Protein AF-A0AAV7R9T7-F1 (afdb_monomer_lite)

Sequence (249 aa):
MASMNMIHQLIDISQEQYERHKQEVDQLTQRIDEANWGDITTKNYAILNNIMDNYEADMIQRKNRKFRRDLRDYQQGRVYTFSKKYDHVQDSNLSLDTTSCPDSIPSSEVETSDNSDRDSSIRPKVNFLEEARRFRLGSLQESRPKPPDITTATPAYIGSTIRPLKLRIQEHFRNILKLETQAPLVDHYKTFHHNERRFEFSGIRRLTSSPRGGNLQLRLRQEESRMIIQYDTVNNGLNQDHEWHYWLL

pLDDT: mean 72.48, std 20.15, range [33.66, 95.69]

Organism: Pleurodeles waltl (NCBI:txid8319)

Secondary structure (DSSP, 8-state):
-HHHHHHHHHHHHHHHHHHHHHHHHHHHHHHHHSS-HHHHHHHHHHHHHHHHHHHHHHHHHHHHHHHHHHHHHHHTT--------------------------------------------------HHHHTTS-----------PPP-TTS---------SS-HHHHHHHHHHHHHHT-S-SHHHHHHHHTT--GGG-------PPPPPTT---HHHHHHHHHHHHHHHTTTTTSSS--STTGGGS--

Structure (mmCIF, N/CA/C/O backbone):
data_AF-A0AAV7R9T7-F1
#
_entry.id   AF-A0AAV7R9T7-F1
#
loop_
_atom_site.group_PDB
_atom_site.id
_atom_site.type_symbol
_atom_site.label_atom_id
_atom_site.label_alt_id
_atom_site.label_comp_id
_atom_site.label_asym_id
_atom_site.label_entity_id
_atom_site.label_seq_id
_atom_site.pdbx_PDB_ins_code
_atom_site.Cartn_x
_atom_site.Cartn_y
_atom_site.Cartn_z
_atom_site.occupancy
_atom_site.B_iso_or_equiv
_atom_site.auth_seq_id
_atom_site.auth_comp_id
_atom_site.auth_asym_id
_atom_site.auth_atom_id
_atom_site.pdbx_PDB_model_num
ATOM 1 N N . MET A 1 1 ? 41.061 13.068 -52.035 1.00 57.09 1 MET A N 1
ATOM 2 C CA . MET A 1 1 ? 41.962 13.250 -50.874 1.00 57.09 1 MET A CA 1
ATOM 3 C C . MET A 1 1 ? 41.232 13.866 -49.681 1.00 57.09 1 MET A C 1
ATOM 5 O O . MET A 1 1 ? 41.053 13.139 -48.718 1.00 57.09 1 MET A O 1
ATOM 9 N N . ALA A 1 2 ? 40.731 15.111 -49.746 1.00 58.84 2 ALA A N 1
ATOM 10 C CA . ALA A 1 2 ? 40.136 15.831 -48.597 1.00 58.84 2 ALA A CA 1
ATOM 11 C C . ALA A 1 2 ? 39.172 15.023 -47.690 1.00 58.84 2 ALA A C 1
ATOM 13 O O . ALA A 1 2 ? 39.274 15.109 -46.470 1.00 58.84 2 ALA A O 1
ATOM 14 N N . SER A 1 3 ? 38.294 14.191 -48.267 1.00 70.75 3 SER A N 1
ATOM 15 C CA . SER A 1 3 ? 37.350 13.346 -47.512 1.00 70.75 3 SER A CA 1
ATOM 16 C C . SER A 1 3 ? 38.005 12.403 -46.493 1.00 70.75 3 SER A C 1
ATOM 18 O O . SER A 1 3 ? 37.378 12.115 -45.480 1.00 70.75 3 SER A O 1
ATOM 20 N N . MET A 1 4 ? 39.227 11.911 -46.729 1.00 79.62 4 MET A N 1
ATOM 21 C CA . MET A 1 4 ? 39.862 10.948 -45.820 1.00 79.62 4 MET A CA 1
ATOM 22 C C . MET A 1 4 ? 40.437 11.638 -44.578 1.00 79.62 4 MET A C 1
ATOM 24 O O . MET A 1 4 ? 40.257 11.149 -43.468 1.00 79.62 4 MET A O 1
ATOM 28 N N . ASN A 1 5 ? 41.023 12.829 -44.741 1.00 88.06 5 ASN A N 1
ATOM 29 C CA . ASN A 1 5 ? 41.504 13.645 -43.621 1.00 88.06 5 ASN A CA 1
ATOM 30 C C . ASN A 1 5 ? 40.357 14.015 -42.664 1.00 88.06 5 ASN A C 1
ATOM 32 O O . ASN A 1 5 ? 40.545 14.000 -41.453 1.00 88.06 5 ASN A O 1
ATOM 36 N N . MET A 1 6 ? 39.163 14.289 -43.203 1.00 85.44 6 MET A N 1
ATOM 37 C CA . MET A 1 6 ? 37.970 14.583 -42.404 1.00 85.44 6 MET A CA 1
ATOM 38 C C . MET A 1 6 ? 37.498 13.369 -41.584 1.00 85.44 6 MET A C 1
ATOM 40 O O . MET A 1 6 ? 37.060 13.533 -40.450 1.00 85.44 6 MET A O 1
ATOM 44 N N . ILE A 1 7 ? 37.625 12.149 -42.122 1.00 83.00 7 ILE A N 1
ATOM 45 C CA . ILE A 1 7 ? 37.309 10.912 -41.388 1.00 83.00 7 ILE A CA 1
ATOM 46 C C . ILE A 1 7 ? 38.298 10.701 -40.235 1.00 83.00 7 ILE A C 1
ATOM 48 O O . ILE A 1 7 ? 37.863 10.400 -39.128 1.00 83.00 7 ILE A O 1
ATOM 52 N N . HIS A 1 8 ? 39.600 10.916 -40.457 1.00 88.50 8 HIS A N 1
ATOM 53 C CA . HIS A 1 8 ? 40.595 10.843 -39.381 1.00 88.50 8 HIS A CA 1
ATOM 54 C C . HIS A 1 8 ? 40.313 11.869 -38.274 1.00 88.50 8 HIS A C 1
ATOM 56 O O . HIS A 1 8 ? 40.181 11.476 -37.123 1.00 88.50 8 HIS A O 1
ATOM 62 N N . GLN A 1 9 ? 40.059 13.136 -38.619 1.00 90.81 9 GLN A N 1
ATOM 63 C CA . GLN A 1 9 ? 39.700 14.170 -37.637 1.00 90.81 9 GLN A CA 1
ATOM 64 C C . GLN A 1 9 ? 38.461 13.810 -36.798 1.00 90.81 9 GLN A C 1
ATOM 66 O O . GLN A 1 9 ? 38.427 14.092 -35.603 1.00 90.81 9 GLN A O 1
ATOM 71 N N . LEU A 1 10 ? 37.444 13.173 -37.391 1.00 85.81 10 LEU A N 1
ATOM 72 C CA . LEU A 1 10 ? 36.261 12.712 -36.654 1.00 85.81 10 LEU A CA 1
ATOM 73 C C . LEU A 1 10 ? 36.570 11.534 -35.714 1.00 85.81 10 LEU A C 1
ATOM 75 O O . LEU A 1 10 ? 35.995 11.462 -34.629 1.00 85.81 10 LEU A O 1
ATOM 79 N N . ILE A 1 11 ? 37.486 10.638 -36.099 1.00 88.62 11 ILE A N 1
ATOM 80 C CA . ILE A 1 11 ? 37.978 9.558 -35.230 1.00 88.62 11 ILE A CA 1
ATOM 81 C C . ILE A 1 11 ? 38.763 10.150 -34.053 1.00 88.62 11 ILE A C 1
ATOM 83 O O . ILE A 1 11 ? 38.476 9.798 -32.911 1.00 88.62 11 ILE A O 1
ATOM 87 N N . ASP A 1 12 ? 39.680 11.083 -34.313 1.00 92.69 12 ASP A N 1
ATOM 88 C CA . ASP A 1 12 ? 40.510 11.729 -33.290 1.00 92.69 12 ASP A CA 1
ATOM 89 C C . ASP A 1 12 ? 39.637 12.469 -32.256 1.00 92.69 12 ASP A C 1
ATOM 91 O O . ASP A 1 12 ? 39.785 12.266 -31.051 1.00 92.69 12 ASP A O 1
ATOM 95 N N . ILE A 1 13 ? 38.646 13.248 -32.715 1.00 90.25 13 ILE A N 1
ATOM 96 C CA . ILE A 1 13 ? 37.668 13.934 -31.848 1.00 90.25 13 ILE A CA 1
ATOM 97 C C . ILE A 1 13 ? 36.842 12.928 -31.030 1.00 90.25 13 ILE A C 1
ATOM 99 O O . ILE A 1 13 ? 36.589 13.159 -29.846 1.00 90.25 13 ILE A O 1
ATOM 103 N N . SER A 1 14 ? 36.427 11.805 -31.627 1.00 83.12 14 SER A N 1
ATOM 104 C CA . SER A 1 14 ? 35.666 10.769 -30.917 1.00 83.12 14 SER A CA 1
ATOM 105 C C . SER A 1 14 ? 36.502 10.047 -29.855 1.00 83.12 14 SER A C 1
ATOM 107 O O . SER A 1 14 ? 35.958 9.671 -28.817 1.00 83.12 14 SER A O 1
ATOM 109 N N . GLN A 1 15 ? 37.802 9.848 -30.093 1.00 87.88 15 GLN A N 1
ATOM 110 C CA . GLN A 1 15 ? 38.727 9.278 -29.109 1.00 87.88 15 GLN A CA 1
ATOM 111 C C . GLN A 1 15 ? 38.997 10.265 -27.969 1.00 87.88 15 GLN A C 1
ATOM 113 O O . GLN A 1 15 ? 38.982 9.872 -26.803 1.00 87.88 15 GLN A O 1
ATOM 118 N N . GLU A 1 16 ? 39.164 11.553 -28.281 1.00 93.56 16 GLU A N 1
ATOM 119 C CA . GLU A 1 16 ? 39.354 12.587 -27.264 1.00 93.56 16 GLU A CA 1
ATOM 120 C C . GLU A 1 16 ? 38.121 12.717 -26.352 1.00 93.56 16 GLU A C 1
ATOM 122 O O . GLU A 1 16 ? 38.254 12.759 -25.131 1.00 93.56 16 GLU A O 1
ATOM 127 N N . GLN A 1 17 ? 36.906 12.706 -26.917 1.00 80.06 17 GLN A N 1
ATOM 128 C CA . GLN A 1 17 ? 35.662 12.704 -26.135 1.00 80.06 17 GLN A CA 1
ATOM 129 C C . GLN A 1 17 ? 35.534 11.464 -25.238 1.00 80.06 17 GLN A C 1
ATOM 131 O O . GLN A 1 17 ? 35.115 11.589 -24.086 1.00 80.06 17 GLN A O 1
ATOM 136 N N . TYR A 1 18 ? 35.927 10.285 -25.732 1.00 92.19 18 TYR A N 1
ATOM 137 C CA . TYR A 1 18 ? 35.921 9.051 -24.944 1.00 92.19 18 TYR A CA 1
ATOM 138 C C . TYR A 1 18 ? 36.872 9.132 -23.739 1.00 92.19 18 TYR A C 1
ATOM 140 O O . TYR A 1 18 ? 36.455 8.868 -22.611 1.00 92.19 18 TYR A O 1
ATOM 148 N N . GLU A 1 19 ? 38.123 9.554 -23.944 1.00 92.69 19 GLU A N 1
ATOM 149 C CA . GLU A 1 19 ? 39.101 9.667 -22.853 1.00 92.69 19 GLU A CA 1
ATOM 150 C C . GLU A 1 19 ? 38.744 10.781 -21.849 1.00 92.69 19 GLU A C 1
ATOM 152 O O . GLU A 1 19 ? 38.953 10.597 -20.650 1.00 92.69 19 GLU A O 1
ATOM 157 N N . ARG A 1 20 ? 38.116 11.888 -22.283 1.00 85.75 20 ARG A N 1
ATOM 158 C CA . ARG A 1 20 ? 37.561 12.900 -21.358 1.00 85.75 20 ARG A CA 1
ATOM 159 C C . ARG A 1 20 ? 36.465 12.315 -20.454 1.00 85.75 20 ARG A C 1
ATOM 161 O O . ARG A 1 20 ? 36.528 12.496 -19.242 1.00 85.75 20 ARG A O 1
ATOM 168 N N . HIS A 1 21 ? 35.483 11.600 -21.012 1.00 73.56 21 HIS A N 1
ATOM 169 C CA . HIS A 1 21 ? 34.403 11.000 -20.211 1.00 73.56 21 HIS A CA 1
ATOM 170 C C . HIS A 1 21 ? 34.891 9.869 -19.301 1.00 73.56 21 HIS A C 1
ATOM 172 O O . HIS A 1 21 ? 34.381 9.697 -18.198 1.00 73.56 21 HIS A O 1
ATOM 178 N N . LYS A 1 22 ? 35.911 9.121 -19.723 1.00 87.94 22 LYS A N 1
ATOM 179 C CA . LYS A 1 22 ? 36.587 8.126 -18.886 1.00 87.94 22 LYS A CA 1
ATOM 180 C C . LYS A 1 22 ? 37.248 8.777 -17.664 1.00 87.94 22 LYS A C 1
ATOM 182 O O . LYS A 1 22 ? 36.962 8.369 -16.546 1.00 87.94 22 LYS A O 1
ATOM 187 N N . GLN A 1 23 ? 38.000 9.867 -17.854 1.00 92.38 23 GLN A N 1
ATOM 188 C CA . GLN A 1 23 ? 38.573 10.650 -16.745 1.00 92.38 23 GLN A CA 1
ATOM 189 C C . GLN A 1 23 ? 37.503 11.249 -15.813 1.00 92.38 23 GLN A C 1
ATOM 191 O O . GLN A 1 23 ? 37.718 11.335 -14.606 1.00 92.38 23 GLN A O 1
ATOM 196 N N . GLU A 1 24 ? 36.352 11.660 -16.352 1.00 84.25 24 GLU A N 1
ATOM 197 C CA . GLU A 1 24 ? 35.201 12.137 -15.573 1.00 84.25 24 GLU A CA 1
ATOM 198 C C . GLU A 1 24 ? 34.594 11.016 -14.704 1.00 84.25 24 GLU A C 1
ATOM 200 O O . GLU A 1 24 ? 34.337 11.226 -13.517 1.00 84.25 24 GLU A O 1
ATOM 205 N N . VAL A 1 25 ? 34.437 9.806 -15.254 1.00 82.88 25 VAL A N 1
ATOM 206 C CA . VAL A 1 25 ? 33.976 8.616 -14.515 1.00 82.88 25 VAL A CA 1
ATOM 207 C C . VAL A 1 25 ? 34.985 8.183 -13.447 1.00 82.88 25 VAL A C 1
ATOM 209 O O . VAL A 1 25 ? 34.575 7.886 -12.324 1.00 82.88 25 VAL A O 1
ATOM 212 N N . ASP A 1 26 ? 36.285 8.201 -13.745 1.00 89.44 26 ASP A N 1
ATOM 213 C CA . ASP A 1 26 ? 37.340 7.867 -12.779 1.00 89.44 26 ASP A CA 1
ATOM 214 C C . ASP A 1 26 ? 37.331 8.852 -11.590 1.00 89.44 26 ASP A C 1
ATOM 216 O O . ASP A 1 26 ? 37.334 8.435 -10.430 1.00 89.44 26 ASP A O 1
ATOM 220 N N . GLN A 1 27 ? 37.204 10.161 -11.855 1.00 85.81 27 GLN A N 1
ATOM 221 C CA . GLN A 1 27 ? 37.072 11.194 -10.814 1.00 85.81 27 GLN A CA 1
ATOM 222 C C . GLN A 1 27 ? 35.790 11.048 -9.983 1.00 85.81 27 GLN A C 1
ATOM 224 O O . GLN A 1 27 ? 35.811 11.256 -8.768 1.00 85.81 27 GLN A O 1
ATOM 229 N N . LEU A 1 28 ? 34.659 10.709 -10.610 1.00 71.50 28 LEU A N 1
ATOM 230 C CA . LEU A 1 28 ? 33.406 10.463 -9.891 1.00 71.50 28 LEU A CA 1
ATOM 231 C C . LEU A 1 28 ? 33.491 9.203 -9.022 1.00 71.50 28 LEU A C 1
ATOM 233 O O . LEU A 1 28 ? 32.991 9.220 -7.900 1.00 71.50 28 LEU A O 1
ATOM 237 N N . THR A 1 29 ? 34.168 8.156 -9.499 1.00 76.00 29 THR A N 1
ATOM 238 C CA . THR A 1 29 ? 34.406 6.915 -8.746 1.00 76.00 29 THR A CA 1
ATOM 239 C C . THR A 1 29 ? 35.283 7.187 -7.525 1.00 76.00 29 THR A C 1
ATOM 241 O O . THR A 1 29 ? 34.857 6.910 -6.406 1.00 76.00 29 THR A O 1
ATOM 244 N N . GLN A 1 30 ? 36.423 7.868 -7.700 1.00 82.12 30 GLN A N 1
ATOM 245 C CA . GLN A 1 30 ? 37.279 8.285 -6.583 1.00 82.12 30 GLN A CA 1
ATOM 246 C C . GLN A 1 30 ? 36.497 9.095 -5.534 1.00 82.12 30 GLN A C 1
ATOM 248 O O . GLN A 1 30 ? 36.625 8.848 -4.339 1.00 82.12 30 GLN A O 1
ATOM 253 N N . ARG A 1 31 ? 35.623 10.019 -5.957 1.00 75.06 31 ARG A N 1
ATOM 254 C CA . ARG A 1 31 ? 34.786 10.815 -5.037 1.00 75.06 31 ARG A CA 1
ATOM 255 C C . ARG A 1 31 ? 33.673 10.018 -4.342 1.00 75.06 31 ARG A C 1
ATOM 257 O O . ARG A 1 31 ? 33.147 10.496 -3.337 1.00 75.06 31 ARG A O 1
ATOM 264 N N . ILE A 1 32 ? 33.296 8.849 -4.859 1.00 71.25 32 ILE A N 1
ATOM 265 C CA . ILE A 1 32 ? 32.359 7.909 -4.220 1.00 71.25 32 ILE A CA 1
ATOM 266 C C . ILE A 1 32 ? 33.089 7.023 -3.202 1.00 71.25 32 ILE A C 1
ATOM 268 O O . ILE A 1 32 ? 32.512 6.732 -2.153 1.00 71.25 32 ILE A O 1
ATOM 272 N N . ASP A 1 33 ? 34.346 6.662 -3.467 1.00 74.69 33 ASP A N 1
ATOM 273 C CA . ASP A 1 33 ? 35.206 5.911 -2.541 1.00 74.69 33 ASP A CA 1
ATOM 274 C C . ASP A 1 33 ? 35.730 6.793 -1.387 1.00 74.69 33 ASP A C 1
ATOM 276 O O . ASP A 1 33 ? 35.793 6.357 -0.238 1.00 74.69 33 ASP A O 1
ATOM 280 N N . GLU A 1 34 ? 36.039 8.067 -1.660 1.00 74.31 34 GLU A N 1
ATOM 281 C CA . GLU A 1 34 ? 36.379 9.085 -0.650 1.00 74.31 34 GLU A CA 1
ATOM 282 C C . GLU A 1 34 ? 35.173 9.502 0.213 1.00 74.31 34 GLU A C 1
ATOM 284 O O . GLU A 1 34 ? 35.341 10.029 1.319 1.00 74.31 34 GLU A O 1
ATOM 289 N N . ALA A 1 35 ? 33.942 9.270 -0.255 1.00 70.75 35 ALA A N 1
ATOM 290 C CA . ALA A 1 35 ? 32.750 9.510 0.544 1.00 70.75 35 ALA A CA 1
ATOM 291 C C . ALA A 1 35 ? 32.654 8.447 1.648 1.00 70.75 35 ALA A C 1
ATOM 293 O O . ALA A 1 35 ? 32.299 7.300 1.401 1.00 70.75 35 ALA A O 1
ATOM 294 N N . ASN A 1 36 ? 32.939 8.824 2.898 1.00 71.62 36 ASN A N 1
ATOM 295 C CA . ASN A 1 36 ? 32.884 7.897 4.032 1.00 71.62 36 ASN A CA 1
ATOM 296 C C . ASN A 1 36 ? 31.434 7.444 4.336 1.00 71.62 36 ASN A C 1
ATOM 298 O O . ASN A 1 36 ? 30.730 8.005 5.182 1.00 71.62 36 ASN A O 1
ATOM 302 N N . TRP A 1 37 ? 30.998 6.382 3.656 1.00 66.88 37 TRP A N 1
ATOM 303 C CA . TRP A 1 37 ? 29.700 5.730 3.839 1.00 66.88 37 TRP A CA 1
ATOM 304 C C . TRP A 1 37 ? 29.498 5.190 5.264 1.00 66.88 37 TRP A C 1
ATOM 306 O O . TRP A 1 37 ? 28.362 5.143 5.741 1.00 66.88 37 TRP A O 1
ATOM 316 N N . GLY A 1 38 ? 30.576 4.847 5.979 1.00 68.88 38 GLY A N 1
ATOM 317 C CA . GLY A 1 38 ? 30.529 4.456 7.393 1.00 68.88 38 GLY A CA 1
ATOM 318 C C . GLY A 1 38 ? 30.049 5.597 8.294 1.00 68.88 38 GLY A C 1
ATOM 319 O O . GLY A 1 38 ? 29.158 5.410 9.123 1.00 68.88 38 GLY A O 1
ATOM 320 N N . ASP A 1 39 ? 30.552 6.810 8.071 1.00 73.94 39 ASP A N 1
ATOM 321 C CA . ASP A 1 39 ? 30.107 8.018 8.773 1.00 73.94 39 ASP A CA 1
ATOM 322 C C . ASP A 1 39 ? 28.640 8.351 8.471 1.00 73.94 39 ASP A C 1
ATOM 324 O O . ASP A 1 39 ? 27.878 8.690 9.378 1.00 73.94 39 ASP A O 1
ATOM 328 N N . ILE A 1 40 ? 28.242 8.276 7.196 1.00 74.56 40 ILE A N 1
ATOM 329 C CA . ILE A 1 40 ? 26.882 8.614 6.748 1.00 74.56 40 ILE A CA 1
ATOM 330 C C . ILE A 1 40 ? 25.866 7.619 7.322 1.00 74.56 40 ILE A C 1
ATOM 332 O O . ILE A 1 40 ? 24.853 8.028 7.892 1.00 74.56 40 ILE A O 1
ATOM 336 N N . THR A 1 41 ? 26.147 6.316 7.235 1.00 74.88 41 THR A N 1
ATOM 337 C CA . THR A 1 41 ? 25.279 5.277 7.815 1.00 74.88 41 THR A CA 1
ATOM 338 C C . THR A 1 41 ? 25.201 5.395 9.336 1.00 74.88 41 THR A C 1
ATOM 340 O O . THR A 1 41 ? 24.098 5.386 9.878 1.00 74.88 41 THR A O 1
ATOM 343 N N . THR A 1 42 ? 26.324 5.613 10.030 1.00 77.44 42 THR A N 1
ATOM 344 C CA . THR A 1 42 ? 26.350 5.800 11.494 1.00 77.44 42 THR A CA 1
ATOM 345 C C . THR A 1 42 ? 25.520 7.012 11.933 1.00 77.44 42 THR A C 1
ATOM 347 O O . THR A 1 42 ? 24.730 6.907 12.873 1.00 77.44 42 THR A O 1
ATOM 350 N N . LYS A 1 43 ? 25.624 8.147 11.226 1.00 74.94 43 LYS A N 1
ATOM 351 C CA . LYS A 1 43 ? 24.801 9.346 11.483 1.00 74.94 43 LYS A CA 1
ATOM 352 C C . LYS A 1 43 ? 23.311 9.062 11.259 1.00 74.94 43 LYS A C 1
ATOM 354 O O . LYS A 1 43 ? 22.495 9.428 12.101 1.00 74.94 43 LYS A O 1
ATOM 359 N N . ASN A 1 44 ? 22.957 8.348 10.190 1.00 72.62 44 ASN A N 1
ATOM 360 C CA . ASN A 1 44 ? 21.570 7.973 9.904 1.00 72.62 44 ASN A CA 1
ATOM 361 C C . ASN A 1 44 ? 20.983 7.021 10.964 1.00 72.62 44 ASN A C 1
ATOM 363 O O . ASN A 1 44 ? 19.852 7.234 11.399 1.00 72.62 44 ASN A O 1
ATOM 367 N N . TYR A 1 45 ? 21.743 6.027 11.440 1.00 74.50 45 TYR A N 1
ATOM 368 C CA . TYR A 1 45 ? 21.312 5.153 12.540 1.00 74.50 45 TYR A CA 1
ATOM 369 C C . TYR A 1 45 ? 21.141 5.916 13.862 1.00 74.50 45 TYR A C 1
ATOM 371 O O . TYR A 1 45 ? 20.154 5.702 14.565 1.00 74.50 45 TYR A O 1
ATOM 379 N N . ALA A 1 46 ? 22.043 6.847 14.188 1.00 79.69 46 ALA A N 1
ATOM 380 C CA . ALA A 1 46 ? 21.916 7.683 15.383 1.00 79.69 46 ALA A CA 1
ATOM 381 C C . ALA A 1 46 ? 20.658 8.576 15.344 1.00 79.69 46 ALA A C 1
ATOM 383 O O . ALA A 1 46 ? 19.958 8.701 16.350 1.00 79.69 46 ALA A O 1
ATOM 384 N N . ILE A 1 47 ? 20.335 9.145 14.176 1.00 82.88 47 ILE A N 1
ATOM 385 C CA . ILE A 1 47 ? 19.097 9.908 13.951 1.00 82.88 47 ILE A CA 1
ATOM 386 C C . ILE A 1 47 ? 17.864 9.003 14.095 1.00 82.88 47 ILE A C 1
ATOM 388 O O . ILE A 1 47 ? 16.911 9.382 14.775 1.00 82.88 47 ILE A O 1
ATOM 392 N N . LEU A 1 48 ? 17.881 7.803 13.501 1.00 81.88 48 LEU A N 1
ATOM 393 C CA . LEU A 1 48 ? 16.766 6.855 13.576 1.00 81.88 48 LEU A CA 1
ATOM 394 C C . LEU A 1 48 ? 16.466 6.446 15.026 1.00 81.88 48 LEU A C 1
ATOM 396 O O . LEU A 1 48 ? 15.311 6.501 15.446 1.00 81.88 48 LEU A O 1
ATOM 400 N N . ASN A 1 49 ? 17.497 6.099 15.801 1.00 82.00 49 ASN A N 1
ATOM 401 C CA . ASN A 1 49 ? 17.346 5.721 17.207 1.00 82.00 49 ASN A CA 1
ATOM 402 C C . ASN A 1 49 ? 16.758 6.877 18.028 1.00 82.00 49 ASN A C 1
ATOM 404 O O . ASN A 1 49 ? 15.762 6.686 18.717 1.00 82.00 49 ASN A O 1
ATOM 408 N N . ASN A 1 50 ? 17.274 8.101 17.858 1.00 87.38 50 ASN A N 1
ATOM 409 C CA . ASN A 1 50 ? 16.737 9.281 18.539 1.00 87.38 50 ASN A CA 1
ATOM 410 C C . ASN A 1 50 ? 15.251 9.527 18.203 1.00 87.38 50 ASN A C 1
ATOM 412 O O . ASN A 1 50 ? 14.461 9.883 19.077 1.00 87.38 50 ASN A O 1
ATOM 416 N N . ILE A 1 51 ? 14.839 9.308 16.950 1.00 81.44 51 ILE A N 1
ATOM 417 C CA . ILE A 1 51 ? 13.428 9.395 16.542 1.00 81.44 51 ILE A CA 1
ATOM 418 C C . ILE A 1 51 ? 12.583 8.325 17.255 1.00 81.44 51 ILE A C 1
ATOM 420 O O . ILE A 1 51 ? 11.504 8.645 17.758 1.00 81.44 51 ILE A O 1
ATOM 424 N N . MET A 1 52 ? 13.069 7.083 17.346 1.00 81.50 52 MET A N 1
ATOM 425 C CA . MET A 1 52 ? 12.376 5.990 18.043 1.00 81.50 52 MET A CA 1
ATOM 426 C C . MET A 1 52 ? 12.231 6.257 19.549 1.00 81.50 52 MET A C 1
ATOM 428 O O . MET A 1 52 ? 11.121 6.138 20.073 1.00 81.50 52 MET A O 1
ATOM 432 N N . ASP A 1 53 ? 13.296 6.708 20.218 1.00 84.19 53 ASP A N 1
ATOM 433 C CA . ASP A 1 53 ? 13.290 7.066 21.646 1.00 84.19 53 ASP A CA 1
ATOM 434 C C . ASP A 1 53 ? 12.236 8.150 21.948 1.00 84.19 53 ASP A C 1
ATOM 436 O O . ASP A 1 53 ? 11.470 8.058 22.913 1.00 84.19 53 ASP A O 1
ATOM 440 N N . ASN A 1 54 ? 12.144 9.169 21.084 1.00 84.19 54 ASN A N 1
ATOM 441 C CA . ASN A 1 54 ? 11.145 10.235 21.194 1.00 84.19 54 ASN A CA 1
ATOM 442 C C . ASN A 1 54 ? 9.705 9.713 21.014 1.00 84.19 54 ASN A C 1
ATOM 444 O O . ASN A 1 54 ? 8.803 10.130 21.750 1.00 84.19 54 ASN A O 1
ATOM 448 N N . TYR A 1 55 ? 9.472 8.791 20.071 1.00 85.75 55 TYR A N 1
ATOM 449 C CA . TYR A 1 55 ? 8.158 8.164 19.882 1.00 85.75 55 T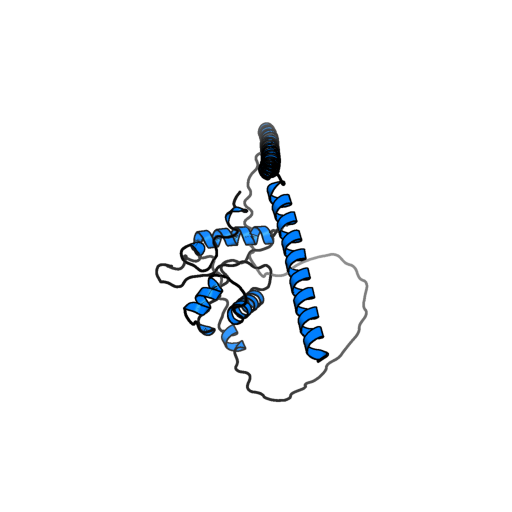YR A CA 1
ATOM 450 C C . TYR A 1 55 ? 7.750 7.289 21.073 1.00 85.75 55 TYR A C 1
ATOM 452 O O . TYR A 1 55 ? 6.588 7.339 21.493 1.00 85.75 55 TYR A O 1
ATOM 460 N N . GLU A 1 56 ? 8.678 6.525 21.656 1.00 85.00 56 GLU A N 1
ATOM 461 C CA . GLU A 1 56 ? 8.398 5.748 22.866 1.00 85.00 56 GLU A CA 1
ATOM 462 C C . GLU A 1 56 ? 8.091 6.665 24.061 1.00 85.00 56 GLU A C 1
ATOM 464 O O . GLU A 1 56 ? 7.091 6.456 24.758 1.00 85.00 56 GLU A O 1
ATOM 469 N N . ALA A 1 57 ? 8.864 7.737 24.251 1.00 87.69 57 ALA A N 1
ATOM 470 C CA . ALA A 1 57 ? 8.628 8.713 25.311 1.00 87.69 57 ALA A CA 1
ATOM 471 C C . ALA A 1 57 ? 7.230 9.360 25.218 1.00 87.69 57 ALA A C 1
ATOM 473 O O . ALA A 1 57 ? 6.514 9.429 26.222 1.00 87.69 57 ALA A O 1
ATOM 474 N N . ASP A 1 58 ? 6.792 9.789 24.029 1.00 88.44 58 ASP A N 1
ATOM 475 C CA . ASP A 1 58 ? 5.442 10.336 23.826 1.00 88.44 58 ASP A CA 1
ATOM 476 C C . ASP A 1 58 ? 4.352 9.258 23.993 1.00 88.44 58 ASP A C 1
ATOM 478 O O . ASP A 1 58 ? 3.349 9.489 24.675 1.00 88.44 58 ASP A O 1
ATOM 482 N N . MET A 1 59 ? 4.556 8.033 23.492 1.00 87.81 59 MET A N 1
ATOM 483 C CA . MET A 1 59 ? 3.644 6.912 23.757 1.00 87.81 59 MET A CA 1
ATOM 484 C C . MET A 1 59 ? 3.452 6.684 25.268 1.00 87.81 59 MET A C 1
ATOM 486 O O . MET A 1 59 ? 2.314 6.540 25.734 1.00 87.81 59 MET A O 1
ATOM 490 N N . ILE A 1 60 ? 4.539 6.668 26.043 1.00 87.69 60 ILE A N 1
ATOM 491 C CA . ILE A 1 60 ? 4.514 6.511 27.502 1.00 87.69 60 ILE A CA 1
ATOM 492 C C . ILE A 1 60 ? 3.800 7.701 28.157 1.00 87.69 60 ILE A C 1
ATOM 494 O O . ILE A 1 60 ? 2.932 7.500 29.013 1.00 87.69 60 ILE A O 1
ATOM 498 N N . GLN A 1 61 ? 4.069 8.939 27.726 1.00 88.94 61 GLN A N 1
ATOM 499 C CA . GLN A 1 61 ? 3.357 10.124 28.217 1.00 88.94 61 GLN A CA 1
ATOM 500 C C . GLN A 1 61 ? 1.850 10.069 27.927 1.00 88.94 61 GLN A C 1
ATOM 502 O O . GLN A 1 61 ? 1.050 10.378 28.815 1.00 88.94 61 GLN A O 1
ATOM 507 N N . ARG A 1 62 ? 1.431 9.644 26.728 1.00 86.12 62 ARG A N 1
ATOM 508 C CA . ARG A 1 62 ? 0.014 9.478 26.350 1.00 86.12 62 ARG A CA 1
ATOM 509 C C . ARG A 1 62 ? -0.672 8.405 27.197 1.00 86.12 62 ARG A C 1
ATOM 511 O O . ARG A 1 62 ? -1.751 8.664 27.737 1.00 86.12 62 ARG A O 1
ATOM 518 N N . LYS A 1 63 ? -0.034 7.240 27.375 1.00 88.88 63 LYS A N 1
ATOM 519 C CA . LYS A 1 63 ? -0.515 6.150 28.248 1.00 88.88 63 LYS A CA 1
ATOM 520 C C . LYS A 1 63 ? -0.678 6.635 29.696 1.00 88.88 63 LYS A C 1
ATOM 522 O O . LYS A 1 63 ? -1.761 6.495 30.264 1.00 88.88 63 LYS A O 1
ATOM 527 N N . ASN A 1 64 ? 0.330 7.310 30.250 1.00 89.44 64 ASN A N 1
ATOM 528 C CA . ASN A 1 64 ? 0.289 7.879 31.602 1.00 89.44 64 ASN A CA 1
ATOM 529 C C . ASN A 1 64 ? -0.764 8.988 31.760 1.00 89.44 64 ASN A C 1
ATOM 531 O O . ASN A 1 64 ? -1.445 9.050 32.785 1.00 89.44 64 ASN A O 1
ATOM 535 N N . ARG A 1 65 ? -0.952 9.848 30.750 1.00 89.88 65 ARG A N 1
ATOM 536 C CA . ARG A 1 65 ? -1.987 10.898 30.746 1.00 89.88 65 ARG A CA 1
ATOM 537 C C . ARG A 1 65 ? -3.394 10.295 30.759 1.00 89.88 65 ARG A C 1
ATOM 539 O O . ARG A 1 65 ? -4.232 10.757 31.531 1.00 89.88 65 ARG A O 1
ATOM 546 N N . LYS A 1 66 ? -3.633 9.242 29.966 1.00 88.94 66 LYS A N 1
ATOM 547 C CA . LYS A 1 66 ? -4.883 8.465 30.001 1.00 88.94 66 LYS A CA 1
ATOM 548 C C . LYS A 1 66 ? -5.086 7.822 31.374 1.00 88.94 66 LYS A C 1
ATOM 550 O O . LYS A 1 66 ? -6.125 8.041 31.980 1.00 88.94 66 LYS A O 1
ATOM 555 N N . PHE A 1 67 ? -4.092 7.104 31.898 1.00 90.50 67 PHE A N 1
ATOM 556 C CA . PHE A 1 67 ? -4.206 6.408 33.184 1.00 90.50 67 PHE A CA 1
ATOM 557 C C . PHE A 1 67 ? -4.493 7.366 34.354 1.00 90.50 67 PHE A C 1
ATOM 559 O O . PHE A 1 67 ? -5.401 7.119 35.139 1.00 90.50 67 PHE A O 1
ATOM 566 N N . ARG A 1 68 ? -3.797 8.512 34.433 1.00 91.44 68 ARG A N 1
ATOM 567 C CA . ARG A 1 68 ? -4.046 9.546 35.460 1.00 91.44 68 ARG A CA 1
ATOM 568 C C . ARG A 1 68 ? -5.438 10.178 35.364 1.00 91.44 68 ARG A C 1
ATOM 570 O O . ARG A 1 68 ? -5.990 10.567 36.391 1.00 91.44 68 ARG A O 1
ATOM 577 N N . ARG A 1 69 ? -5.997 10.306 34.155 1.00 91.19 69 ARG A N 1
ATOM 578 C CA . ARG A 1 69 ? -7.377 10.767 33.947 1.00 91.19 69 ARG A CA 1
ATOM 579 C C . ARG A 1 69 ? -8.366 9.700 34.414 1.00 91.19 69 ARG A C 1
ATOM 581 O O . ARG A 1 69 ? -9.181 9.983 35.278 1.00 91.19 69 ARG A O 1
ATOM 588 N N . ASP A 1 70 ? -8.232 8.479 33.906 1.00 85.75 70 ASP A N 1
ATOM 589 C CA . ASP A 1 70 ? -9.159 7.380 34.187 1.00 85.75 70 ASP A CA 1
ATOM 590 C C . ASP A 1 70 ? -9.173 7.021 35.692 1.00 85.75 70 ASP A C 1
ATOM 592 O O . ASP A 1 70 ? -10.232 6.751 36.254 1.00 85.75 70 ASP A O 1
ATOM 596 N N . LEU A 1 71 ? -8.023 7.119 36.376 1.00 90.06 71 LEU A N 1
ATOM 597 C CA . LEU A 1 71 ? -7.909 7.006 37.837 1.00 90.06 71 LEU A CA 1
ATOM 598 C C . LEU A 1 71 ? -8.670 8.120 38.578 1.00 90.06 71 LEU A C 1
ATOM 600 O O . LEU A 1 71 ? -9.354 7.841 39.560 1.00 90.06 71 LEU A O 1
ATOM 604 N N . ARG A 1 72 ? -8.576 9.373 38.112 1.00 93.44 72 ARG A N 1
ATOM 605 C CA . ARG A 1 72 ? -9.327 10.503 38.684 1.00 93.44 72 ARG A CA 1
ATOM 606 C C . ARG A 1 72 ? -10.829 10.320 38.481 1.00 93.44 72 ARG A C 1
ATOM 608 O O . ARG A 1 72 ? -11.593 10.575 39.404 1.00 93.44 72 ARG A O 1
ATOM 615 N N . ASP A 1 73 ? -11.247 9.881 37.298 1.00 90.12 73 ASP A N 1
ATOM 616 C CA . ASP A 1 73 ? -12.655 9.620 37.002 1.00 90.12 73 ASP A CA 1
ATOM 617 C C . ASP A 1 73 ? -13.206 8.492 37.895 1.00 90.12 73 ASP A C 1
ATOM 619 O O . ASP A 1 73 ? -14.275 8.651 38.485 1.00 90.12 73 ASP A O 1
ATOM 623 N N . TYR A 1 74 ? -12.435 7.418 38.107 1.00 85.69 74 TYR A N 1
ATOM 624 C CA . TYR A 1 74 ? -12.763 6.353 39.064 1.00 85.69 74 TYR A CA 1
ATOM 625 C C . TYR A 1 74 ? -12.890 6.875 40.507 1.00 85.69 74 TYR A C 1
ATOM 627 O O . TYR A 1 74 ? -13.891 6.612 41.171 1.00 85.69 74 TYR A O 1
ATOM 635 N N . GLN A 1 75 ? -11.930 7.681 40.977 1.00 89.62 75 GLN A N 1
ATOM 636 C CA . GLN A 1 75 ? -11.981 8.337 42.295 1.00 89.62 75 GLN A CA 1
ATOM 637 C C . GLN A 1 75 ? -13.173 9.301 42.451 1.00 89.62 75 GLN A C 1
ATOM 639 O O . GLN A 1 75 ? -13.607 9.561 43.568 1.00 89.62 75 GLN A O 1
ATOM 644 N N . GLN A 1 76 ? -13.716 9.816 41.344 1.00 95.69 76 GLN A N 1
ATOM 645 C CA . GLN A 1 76 ? -14.914 10.662 41.298 1.00 95.69 76 GLN A CA 1
ATOM 646 C C . GLN A 1 76 ? -16.213 9.868 41.055 1.00 95.69 76 GLN A C 1
ATOM 648 O O . GLN A 1 76 ? -17.254 10.473 40.801 1.00 95.69 76 GLN A O 1
ATOM 653 N N . GLY A 1 77 ? -16.177 8.529 41.095 1.00 90.69 77 GLY A N 1
ATOM 654 C CA . GLY A 1 77 ? -17.351 7.672 40.888 1.00 90.69 77 GLY A CA 1
ATOM 655 C C . GLY A 1 77 ? -17.908 7.681 39.457 1.00 90.69 77 GLY A C 1
ATOM 656 O O . GLY A 1 77 ? -19.040 7.254 39.229 1.00 90.69 77 GLY A O 1
ATOM 657 N N . ARG A 1 78 ? -17.146 8.173 38.471 1.00 87.38 78 ARG A N 1
ATOM 658 C CA . ARG A 1 78 ? -17.595 8.314 37.078 1.00 87.38 78 ARG A CA 1
ATOM 659 C C . ARG A 1 78 ? -17.522 6.977 36.343 1.00 87.38 78 ARG A C 1
ATOM 661 O O . ARG A 1 78 ? -16.520 6.638 35.716 1.00 87.38 78 ARG A O 1
ATOM 668 N N . VAL A 1 79 ? -18.614 6.220 36.396 1.00 79.75 79 VAL A N 1
ATOM 669 C CA . VAL A 1 79 ? -18.745 4.951 35.671 1.00 79.75 79 VAL A CA 1
ATOM 670 C C . VAL A 1 79 ? -18.991 5.210 34.182 1.00 79.75 79 VAL A C 1
ATOM 672 O O . VAL A 1 79 ? -20.084 5.599 33.772 1.00 79.75 79 VAL A O 1
ATOM 675 N N . TYR A 1 80 ? -17.980 4.949 33.353 1.00 75.81 80 TYR A N 1
ATOM 676 C CA . TYR A 1 80 ? -18.107 4.965 31.894 1.00 75.81 80 TYR A CA 1
ATOM 677 C C . TYR A 1 80 ? -18.903 3.751 31.392 1.00 75.81 80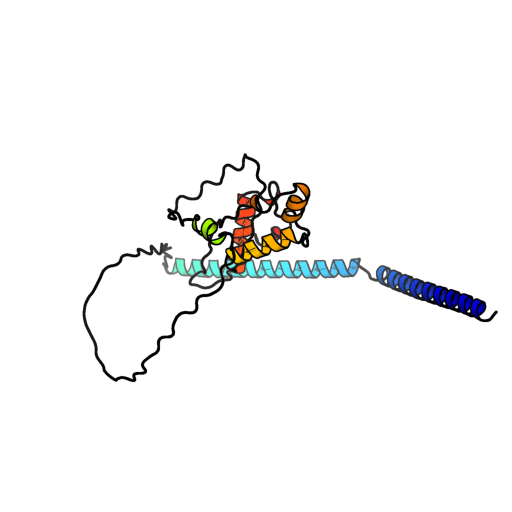 TYR A C 1
ATOM 679 O O . TYR A 1 8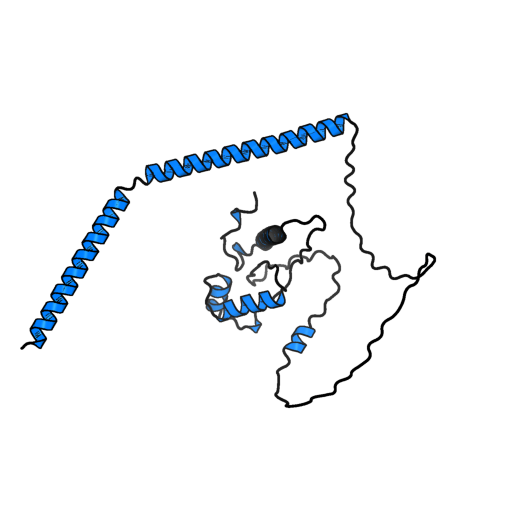0 ? -18.334 2.731 31.002 1.00 75.81 80 TYR A O 1
ATOM 687 N N . THR A 1 81 ? -20.232 3.858 31.365 1.00 75.75 81 THR A N 1
ATOM 688 C CA . THR A 1 81 ? -21.081 2.854 30.715 1.00 75.75 81 THR A CA 1
ATOM 689 C C . THR A 1 81 ? -20.845 2.881 29.203 1.00 75.75 81 THR A C 1
ATOM 691 O O . THR A 1 81 ? -21.137 3.861 28.515 1.00 75.75 81 THR A O 1
ATOM 694 N N . PHE A 1 82 ? -20.301 1.790 28.654 1.00 58.22 82 PHE A N 1
ATOM 695 C CA . PHE A 1 82 ? -20.091 1.657 27.212 1.00 58.22 82 PHE A CA 1
ATOM 696 C C . PHE A 1 82 ? -21.429 1.353 26.524 1.00 58.22 82 PHE A C 1
ATOM 698 O O . PHE A 1 82 ? -21.703 0.221 26.125 1.00 58.22 82 PHE A O 1
ATOM 705 N N . SER A 1 83 ? -22.288 2.373 26.425 1.00 57.88 83 SER A N 1
ATOM 706 C CA . SER A 1 83 ? -23.554 2.304 25.697 1.00 57.88 83 SER A CA 1
ATOM 707 C C . SER A 1 83 ? -23.261 2.051 24.221 1.00 57.88 83 SER A C 1
ATOM 709 O O . SER A 1 83 ? -22.957 2.959 23.441 1.00 57.88 83 SER A O 1
ATOM 711 N N . LYS A 1 84 ? -23.285 0.768 23.859 1.00 56.97 84 LYS A N 1
ATOM 712 C CA . LYS A 1 84 ? -23.051 0.280 22.509 1.00 56.97 84 LYS A CA 1
ATOM 713 C C . LYS A 1 84 ? -24.298 0.584 21.685 1.00 56.97 84 LYS A C 1
ATOM 715 O O . LYS A 1 84 ? -25.144 -0.285 21.496 1.00 56.97 84 LYS A O 1
ATOM 720 N N . LYS A 1 85 ? -24.406 1.838 21.233 1.00 53.81 85 LYS A N 1
ATOM 721 C CA . LYS A 1 85 ? -25.392 2.265 20.238 1.00 53.81 85 LYS A CA 1
ATOM 722 C C . LYS A 1 85 ? -25.197 1.434 18.973 1.00 53.81 85 LYS A C 1
ATOM 724 O O . LYS A 1 85 ? -24.344 1.728 18.141 1.00 53.81 85 LYS A O 1
ATOM 729 N N . TYR A 1 86 ? -25.962 0.355 18.878 1.00 53.38 86 TYR A N 1
ATOM 730 C CA . TYR A 1 86 ? -26.316 -0.225 17.601 1.00 53.38 86 TYR A CA 1
ATOM 731 C C . TYR A 1 86 ? -27.324 0.742 16.993 1.00 53.38 86 TYR A C 1
ATOM 733 O O . TYR A 1 86 ? -28.465 0.809 17.450 1.00 53.38 86 TYR A O 1
ATOM 741 N N . ASP A 1 87 ? -26.881 1.526 16.014 1.00 48.34 87 ASP A N 1
ATOM 742 C CA . ASP A 1 87 ? -27.763 2.381 15.226 1.00 48.34 87 ASP A CA 1
ATOM 743 C C . ASP A 1 87 ? -28.602 1.471 14.313 1.00 48.34 87 ASP A C 1
ATOM 745 O O . ASP A 1 87 ? -28.306 1.274 13.134 1.00 48.34 87 ASP A O 1
ATOM 749 N N . HIS A 1 88 ? -29.620 0.838 14.903 1.00 48.25 88 HIS A N 1
ATOM 750 C CA . HIS A 1 88 ? -30.608 0.033 14.199 1.00 48.25 88 HIS A CA 1
ATOM 751 C C . HIS A 1 88 ? -31.485 0.991 13.388 1.00 48.25 88 HIS A C 1
ATOM 753 O O . HIS A 1 88 ? -32.511 1.478 13.858 1.00 48.25 88 HIS A O 1
ATOM 759 N N . VAL A 1 89 ? -31.043 1.287 12.165 1.00 47.84 89 VAL A N 1
ATOM 760 C CA . VAL A 1 89 ? -31.852 1.985 11.166 1.00 47.84 89 VAL A CA 1
ATOM 761 C C . VAL A 1 89 ? -32.993 1.048 10.775 1.00 47.84 89 VAL A C 1
ATOM 763 O O . VAL A 1 89 ? -32.841 0.176 9.922 1.00 47.84 89 VAL A O 1
ATOM 766 N N . GLN A 1 90 ? -34.117 1.168 11.479 1.00 47.03 90 GLN A N 1
ATOM 767 C CA . GLN A 1 90 ? -35.384 0.595 11.053 1.00 47.03 90 GLN A CA 1
ATOM 768 C C . GLN A 1 90 ? -36.044 1.587 10.097 1.00 47.03 90 GLN A C 1
ATOM 770 O O . GLN A 1 90 ? -36.554 2.619 10.528 1.00 47.03 90 GLN A O 1
ATOM 775 N N . ASP A 1 91 ? -36.046 1.259 8.805 1.00 48.53 91 ASP A N 1
ATOM 776 C CA . ASP A 1 91 ? -36.793 1.990 7.777 1.00 48.53 91 ASP A CA 1
ATOM 777 C C . ASP A 1 91 ? -38.305 1.718 7.923 1.00 48.53 91 ASP A C 1
ATOM 779 O O . ASP A 1 91 ? -38.924 1.002 7.132 1.00 48.53 91 ASP A O 1
ATOM 783 N N . SER A 1 92 ? -38.913 2.256 8.982 1.00 49.81 92 SER A N 1
ATOM 784 C CA . SER A 1 92 ? -40.348 2.154 9.253 1.00 49.81 92 SER A CA 1
ATOM 785 C C . SER A 1 92 ? -41.107 3.353 8.678 1.00 49.81 92 SER A C 1
ATOM 787 O O . SER A 1 92 ? -41.210 4.402 9.313 1.00 49.81 92 SER A O 1
ATOM 789 N N . ASN A 1 93 ? -41.687 3.185 7.489 1.00 47.59 93 ASN A N 1
ATOM 790 C CA . ASN A 1 93 ? -42.673 4.123 6.948 1.00 47.59 93 ASN A CA 1
ATOM 791 C C . ASN A 1 93 ? -43.969 4.102 7.784 1.00 47.59 93 ASN A C 1
ATOM 793 O O . ASN A 1 93 ? -44.700 3.118 7.719 1.00 47.59 93 ASN A O 1
ATOM 797 N N . LEU A 1 94 ? -44.269 5.186 8.507 1.00 42.25 94 LEU A N 1
ATOM 798 C CA . LEU A 1 94 ? -45.604 5.606 8.981 1.00 42.25 94 LEU A CA 1
ATOM 799 C C . LEU A 1 94 ? -45.461 7.096 9.380 1.00 42.25 94 LEU A C 1
ATOM 801 O O . LEU A 1 94 ? -44.610 7.415 10.199 1.00 42.25 94 LEU A O 1
ATOM 805 N N . SER A 1 95 ? -46.039 8.053 8.649 1.00 38.88 95 SER A N 1
ATOM 806 C CA . SER A 1 95 ? -47.441 8.523 8.694 1.00 38.88 95 SER A CA 1
ATOM 807 C C . SER A 1 95 ? -47.646 9.718 9.645 1.00 38.88 95 SER A C 1
ATOM 809 O O . SER A 1 95 ? -47.078 9.761 10.728 1.00 38.88 95 SER A O 1
ATOM 811 N N . LEU A 1 96 ? -48.466 10.674 9.193 1.00 43.72 96 LEU A N 1
ATOM 812 C CA . LEU A 1 96 ? -48.860 11.941 9.832 1.00 43.72 96 LEU A CA 1
ATOM 813 C C . LEU A 1 96 ? -49.639 11.706 11.160 1.00 43.72 96 LEU A C 1
ATOM 815 O O . LEU A 1 96 ? -50.101 10.587 11.386 1.00 43.72 96 LEU A O 1
ATOM 819 N N . ASP A 1 97 ? -49.874 12.674 12.063 1.00 35.22 97 ASP A N 1
ATOM 820 C CA . ASP A 1 97 ? -49.647 14.145 12.056 1.00 35.22 97 ASP A CA 1
ATOM 821 C C . ASP A 1 97 ? -49.304 14.644 13.508 1.00 35.22 97 ASP A C 1
ATOM 823 O O . ASP A 1 97 ? -48.859 13.820 14.303 1.00 35.22 97 ASP A O 1
ATOM 827 N N . THR A 1 98 ? -49.434 15.884 14.031 1.00 35.59 98 THR A N 1
ATOM 828 C CA . THR A 1 98 ? -50.139 17.142 13.656 1.00 35.59 98 THR A CA 1
ATOM 829 C C . THR A 1 98 ? -49.512 18.364 14.368 1.00 35.59 98 THR A C 1
ATOM 831 O O . THR A 1 98 ? -49.019 18.207 15.482 1.00 35.59 98 THR A O 1
ATOM 834 N N . THR A 1 99 ? -49.704 19.586 13.830 1.00 36.00 99 THR A N 1
ATOM 835 C CA . THR A 1 99 ? -49.621 20.927 14.503 1.00 36.00 99 THR A CA 1
ATOM 836 C C . THR A 1 99 ? -48.282 21.388 15.133 1.00 36.00 99 THR A C 1
ATOM 838 O O . THR A 1 99 ? -47.554 20.602 15.718 1.00 36.00 99 THR A O 1
ATOM 841 N N . SER A 1 100 ? -47.905 22.679 15.149 1.00 33.94 100 SER A N 1
ATOM 842 C CA . SER A 1 100 ? -48.372 23.879 14.414 1.00 33.94 100 SER A CA 1
ATOM 843 C C . SER A 1 100 ? -47.432 25.077 14.661 1.00 33.94 100 SER A C 1
ATOM 845 O O . SER A 1 100 ? -47.078 25.305 15.815 1.00 33.94 100 SER A O 1
ATOM 847 N N . CYS A 1 101 ? -47.136 25.893 13.638 1.00 33.66 101 CYS A N 1
ATOM 848 C CA . CYS A 1 101 ? -46.861 27.341 13.754 1.00 33.66 101 CYS A CA 1
ATOM 849 C C . CYS A 1 101 ? -46.879 28.014 12.353 1.00 33.66 101 CYS A C 1
ATOM 851 O O . CYS A 1 101 ? -46.412 27.383 11.404 1.00 33.66 101 CYS A O 1
ATOM 853 N N . PRO A 1 102 ? -47.400 29.251 12.201 1.00 50.53 102 PRO A N 1
ATOM 854 C CA . PRO A 1 102 ? -47.332 30.052 10.962 1.00 50.53 102 PRO A CA 1
ATOM 855 C C . PRO A 1 102 ? -45.979 30.818 10.878 1.00 50.53 102 PRO A C 1
ATOM 857 O O . PRO A 1 102 ? -45.266 30.889 11.873 1.00 50.53 102 PRO A O 1
ATOM 860 N N . ASP A 1 103 ? -45.500 31.361 9.749 1.00 35.06 103 ASP A N 1
ATOM 861 C CA . ASP A 1 103 ? -46.184 32.371 8.933 1.00 35.06 103 ASP A CA 1
ATOM 862 C C . ASP A 1 103 ? -45.614 32.580 7.506 1.00 35.06 103 ASP A C 1
ATOM 864 O O . ASP A 1 103 ? -44.407 32.582 7.271 1.00 35.06 103 ASP A O 1
ATOM 868 N N . SER A 1 104 ? -46.552 32.809 6.588 1.00 40.69 104 SER A N 1
ATOM 869 C CA . SER A 1 104 ? -46.570 33.639 5.369 1.00 40.69 104 SER A CA 1
ATOM 870 C C . SER A 1 104 ? -45.318 34.427 4.908 1.00 40.69 104 SER A C 1
ATOM 872 O O . SER A 1 104 ? -44.839 35.290 5.637 1.00 40.69 104 SER A O 1
ATOM 874 N N . ILE A 1 105 ? -44.939 34.292 3.618 1.00 42.28 105 ILE A N 1
ATOM 875 C CA . ILE A 1 105 ? -44.793 35.381 2.598 1.00 42.28 105 ILE A CA 1
ATOM 876 C C . ILE A 1 105 ? -44.405 34.779 1.210 1.00 42.28 105 ILE A C 1
ATOM 878 O O . ILE A 1 105 ? -43.827 33.691 1.191 1.00 42.28 105 ILE A O 1
ATOM 882 N N . PRO A 1 106 ? -44.794 35.368 0.048 1.00 44.50 106 PRO A N 1
ATOM 883 C CA . PRO A 1 106 ? -45.187 34.544 -1.108 1.00 44.50 106 PRO A CA 1
ATOM 884 C C . PRO A 1 106 ? -44.337 34.645 -2.398 1.00 44.50 106 PRO A C 1
ATOM 886 O O . PRO A 1 106 ? -43.583 35.588 -2.609 1.00 44.50 106 PRO A O 1
ATOM 889 N N . SER A 1 107 ? -44.589 33.666 -3.277 1.00 36.41 107 SER A N 1
ATOM 890 C CA . SER A 1 107 ? -44.597 33.675 -4.755 1.00 36.41 107 SER A CA 1
ATOM 891 C C . SER A 1 107 ? -43.525 34.412 -5.573 1.00 36.41 107 SER A C 1
ATOM 893 O O . SER A 1 107 ? -43.453 35.636 -5.609 1.00 36.41 107 SER A O 1
ATOM 895 N N . SER A 1 108 ? -42.890 33.656 -6.475 1.00 41.06 108 SER A N 1
ATOM 896 C CA . SER A 1 108 ? -42.816 34.043 -7.896 1.00 41.06 108 SER A CA 1
ATOM 897 C C . SER A 1 108 ? -42.827 32.795 -8.788 1.00 41.06 108 SER A C 1
ATOM 899 O O . SER A 1 108 ? -42.299 31.750 -8.410 1.00 41.06 108 SER A O 1
ATOM 901 N N . GLU A 1 109 ? -43.485 32.895 -9.941 1.00 44.06 109 GLU A N 1
ATOM 902 C CA . GLU A 1 109 ? -43.697 31.811 -10.908 1.00 44.06 109 GLU A CA 1
ATOM 903 C C . GLU A 1 109 ? -42.775 32.003 -12.122 1.00 44.06 109 GLU A C 1
ATOM 905 O O . GLU A 1 109 ? -42.571 33.135 -12.561 1.00 44.06 109 GLU A O 1
ATOM 910 N N . VAL A 1 110 ? -42.275 30.911 -12.710 1.00 50.50 110 VAL A N 1
ATOM 911 C CA . VAL A 1 110 ? -41.827 30.872 -14.115 1.00 50.50 110 VAL A CA 1
ATOM 912 C C . VAL A 1 110 ? -42.207 29.510 -14.698 1.00 50.50 110 VAL A C 1
ATOM 914 O O . VAL A 1 110 ? -41.897 28.473 -14.112 1.00 50.50 110 VAL A O 1
ATOM 917 N N . GLU A 1 111 ? -42.892 29.516 -15.839 1.00 37.62 111 GLU A N 1
ATOM 918 C CA . GLU A 1 111 ? -43.416 28.321 -16.510 1.00 37.62 111 GLU A CA 1
ATOM 919 C C . GLU A 1 111 ? -42.487 27.782 -17.614 1.00 37.62 111 GLU A C 1
ATOM 921 O O . GLU A 1 111 ? -41.666 28.514 -18.163 1.00 37.62 111 GLU A O 1
ATOM 926 N N . THR A 1 112 ? -42.774 26.550 -18.063 1.00 36.94 112 THR A N 1
ATOM 927 C CA . THR A 1 112 ? -42.379 25.958 -19.366 1.00 36.94 112 THR A CA 1
ATOM 928 C C . THR A 1 112 ? -40.871 25.683 -19.576 1.00 36.94 112 THR A C 1
ATOM 930 O O . THR A 1 112 ? -39.999 26.317 -19.001 1.00 36.94 112 THR A O 1
ATOM 933 N N . SER A 1 113 ? -40.457 24.694 -20.373 1.00 40.91 113 SER A N 1
ATOM 934 C CA . SER A 1 113 ? -41.071 24.184 -21.609 1.00 40.91 113 SER A CA 1
ATOM 935 C C . SER A 1 113 ? -40.678 22.734 -21.927 1.00 40.91 113 SER A C 1
ATOM 937 O O . SER A 1 113 ? -39.639 22.244 -21.484 1.00 40.91 113 SER A O 1
ATOM 939 N N . ASP A 1 114 ? -41.501 22.067 -22.741 1.00 44.41 114 ASP A N 1
ATOM 940 C CA . ASP A 1 114 ? -41.151 20.818 -23.424 1.00 44.41 114 ASP A CA 1
ATOM 941 C C . ASP A 1 114 ? -39.945 20.986 -24.358 1.00 44.41 114 ASP A C 1
ATOM 943 O O . ASP A 1 114 ? -39.687 22.079 -24.869 1.00 44.41 114 ASP A O 1
ATOM 947 N N . ASN A 1 115 ? -39.288 19.876 -24.715 1.00 46.69 115 ASN A N 1
ATOM 948 C CA . ASN A 1 115 ? -38.805 19.716 -26.088 1.00 46.69 115 ASN A CA 1
ATOM 949 C C . ASN A 1 115 ? -38.712 18.246 -26.525 1.00 46.69 115 ASN A C 1
ATOM 951 O O . ASN A 1 115 ? -38.300 17.365 -25.774 1.00 46.69 115 ASN A O 1
ATOM 955 N N . SER A 1 116 ? -39.120 18.023 -27.771 1.00 39.59 116 SER A N 1
ATOM 956 C CA . SER A 1 116 ? -39.416 16.734 -28.393 1.00 39.59 116 SER A CA 1
ATOM 957 C C . SER A 1 116 ? -38.199 15.906 -28.818 1.00 39.59 116 SER A C 1
ATOM 959 O O . SER A 1 116 ? -37.156 16.441 -29.192 1.00 39.59 116 SER A O 1
ATOM 961 N N . ASP A 1 117 ? -38.432 14.596 -28.890 1.00 43.53 117 ASP A N 1
ATOM 962 C CA . ASP A 1 117 ? -37.953 13.639 -29.898 1.00 43.53 117 ASP A CA 1
ATOM 963 C C . ASP A 1 117 ? -36.826 14.056 -30.862 1.00 43.53 117 ASP A C 1
ATOM 965 O O . ASP A 1 117 ? -36.997 14.914 -31.733 1.00 43.53 117 ASP A O 1
ATOM 969 N N . ARG A 1 118 ? -35.740 13.269 -30.853 1.00 45.38 118 ARG A N 1
ATOM 970 C CA . ARG A 1 118 ? -34.959 12.965 -32.065 1.00 45.38 118 ARG A CA 1
ATOM 971 C C . ARG A 1 118 ? -34.540 11.498 -32.107 1.00 45.38 118 ARG A C 1
ATOM 973 O O . ARG A 1 118 ? -33.571 11.100 -31.465 1.00 45.38 118 ARG A O 1
ATOM 980 N N . ASP A 1 119 ? -35.250 10.719 -32.917 1.00 41.72 119 ASP A N 1
ATOM 981 C CA . ASP A 1 119 ? -34.780 9.424 -33.415 1.00 41.72 119 ASP A CA 1
ATOM 982 C C . ASP A 1 119 ? -33.611 9.611 -34.404 1.00 41.72 119 ASP A C 1
ATOM 984 O O . ASP A 1 119 ? -33.528 10.632 -35.093 1.00 41.72 119 ASP A O 1
ATOM 988 N N . SER A 1 120 ? -32.697 8.634 -34.474 1.00 42.16 120 SER A N 1
ATOM 989 C CA . SER A 1 120 ? -32.028 8.217 -35.720 1.00 42.16 120 SER A CA 1
ATOM 990 C C . SER A 1 120 ? -30.958 7.128 -35.523 1.00 42.16 120 SER A C 1
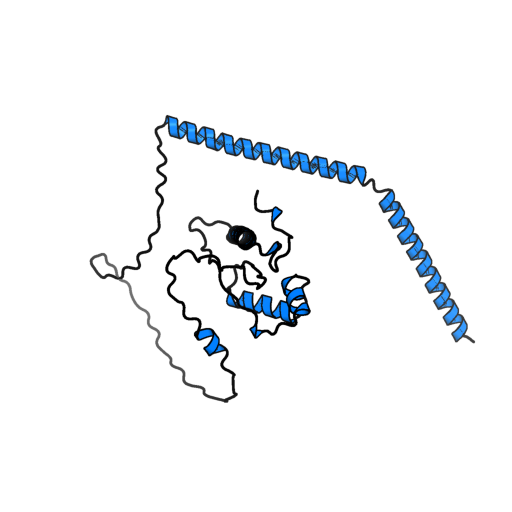ATOM 992 O O . SER A 1 120 ? -30.193 7.104 -34.561 1.00 42.16 120 SER A O 1
ATOM 994 N N . SER A 1 121 ? -30.802 6.318 -36.578 1.00 39.84 121 SER A N 1
ATOM 995 C CA . SER A 1 121 ? -29.592 5.551 -36.929 1.00 39.84 121 SER A CA 1
ATOM 996 C C . SER A 1 121 ? -29.256 4.316 -36.076 1.00 39.84 121 SER A C 1
ATOM 998 O O . SER A 1 121 ? -28.365 4.294 -35.222 1.00 39.84 121 SER A O 1
ATOM 1000 N N . ILE A 1 122 ? -29.927 3.217 -36.426 1.00 46.47 122 ILE A N 1
ATOM 1001 C CA . ILE A 1 122 ? -29.613 1.850 -36.001 1.00 46.47 122 ILE A CA 1
ATOM 1002 C C . ILE A 1 122 ? -28.158 1.484 -36.350 1.00 46.47 122 ILE A C 1
ATOM 1004 O O . ILE A 1 122 ? -27.752 1.492 -37.512 1.00 46.47 122 ILE A O 1
ATOM 1008 N N . ARG A 1 123 ? -27.397 1.035 -35.346 1.00 45.84 123 ARG A N 1
ATOM 1009 C CA . ARG A 1 123 ? -26.236 0.142 -35.510 1.00 45.84 123 ARG A CA 1
ATOM 1010 C C . ARG A 1 123 ? -26.311 -0.960 -34.446 1.00 45.84 123 ARG A C 1
ATOM 1012 O O . ARG A 1 123 ? -26.702 -0.648 -33.319 1.00 45.84 123 ARG A O 1
ATOM 1019 N N . PRO A 1 124 ? -25.935 -2.217 -34.749 1.00 44.72 124 PRO A N 1
ATOM 1020 C CA . PRO A 1 124 ? -26.058 -3.330 -33.809 1.00 44.72 124 PRO A CA 1
ATOM 1021 C C . PRO A 1 124 ? -25.044 -3.210 -32.660 1.00 44.72 124 PRO A C 1
ATOM 1023 O O . PRO A 1 124 ? -23.928 -3.725 -32.720 1.00 44.72 124 PRO A O 1
ATOM 1026 N N . LYS A 1 125 ? -25.437 -2.518 -31.587 1.00 44.06 125 LYS A N 1
ATOM 1027 C CA . LYS A 1 125 ? -24.729 -2.544 -30.303 1.00 44.06 125 LYS A CA 1
ATOM 1028 C C . LYS A 1 125 ? -24.998 -3.892 -29.638 1.00 44.06 125 LYS A C 1
ATOM 1030 O O . LYS A 1 125 ? -26.127 -4.171 -29.250 1.00 44.06 125 LYS A O 1
ATOM 1035 N N . VAL A 1 126 ? -23.966 -4.720 -29.493 1.00 51.34 126 VAL A N 1
ATOM 1036 C CA . VAL A 1 126 ? -24.060 -5.970 -28.726 1.00 51.34 126 VAL A CA 1
ATOM 1037 C C . VAL A 1 126 ? -24.333 -5.612 -27.260 1.00 51.34 126 VAL A C 1
ATOM 1039 O O . VAL A 1 126 ? -23.576 -4.846 -26.660 1.00 51.34 126 VAL A O 1
ATOM 1042 N N . ASN A 1 127 ? -25.428 -6.120 -26.688 1.00 47.56 127 ASN A N 1
ATOM 1043 C CA . ASN A 1 127 ? -26.006 -5.625 -25.430 1.00 47.56 127 ASN A CA 1
ATOM 1044 C C . ASN A 1 127 ? -25.278 -6.110 -24.153 1.00 47.56 127 ASN A C 1
ATOM 1046 O O . ASN A 1 127 ? -25.875 -6.648 -23.223 1.00 47.56 127 ASN A O 1
ATOM 1050 N N . PHE A 1 128 ? -23.983 -5.802 -24.038 1.00 45.53 128 PHE A N 1
ATOM 1051 C CA . PHE A 1 128 ? -23.186 -5.975 -22.807 1.00 45.53 128 PHE A CA 1
ATOM 1052 C C . PHE A 1 128 ? -23.799 -5.248 -21.582 1.00 45.53 128 PHE A C 1
ATOM 1054 O O . PHE A 1 128 ? -23.502 -5.544 -20.425 1.00 45.53 128 PHE A O 1
ATOM 1061 N N . LEU A 1 129 ? -24.698 -4.292 -21.838 1.00 48.16 129 LEU A N 1
ATOM 1062 C CA . LEU A 1 129 ? -25.467 -3.543 -20.845 1.00 48.16 129 LEU A CA 1
ATOM 1063 C C . LEU A 1 129 ? -26.631 -4.343 -20.222 1.00 48.16 129 LEU A C 1
ATOM 1065 O O . LEU A 1 129 ? -27.089 -3.973 -19.144 1.00 48.16 129 LEU A O 1
ATOM 1069 N N . GLU A 1 130 ? -27.098 -5.429 -20.848 1.00 47.31 130 GLU A N 1
ATOM 1070 C CA . GLU A 1 130 ? -28.113 -6.328 -20.270 1.00 47.31 130 GLU A CA 1
ATOM 1071 C C . GLU A 1 130 ? -27.497 -7.431 -19.408 1.00 47.31 130 GLU A C 1
ATOM 1073 O O . GLU A 1 130 ? -28.035 -7.765 -18.354 1.00 47.31 130 GLU A O 1
ATOM 1078 N N . GLU A 1 131 ? -26.330 -7.948 -19.791 1.00 45.56 131 GLU A N 1
ATOM 1079 C CA . GLU A 1 131 ? -25.611 -8.957 -19.007 1.00 45.56 131 GLU A CA 1
ATOM 1080 C C . GLU A 1 131 ? -25.204 -8.394 -17.632 1.00 45.56 131 GLU A C 1
ATOM 1082 O O . GLU A 1 131 ? -25.470 -9.003 -16.595 1.00 45.56 131 GLU A O 1
ATOM 1087 N N . ALA A 1 132 ? -24.745 -7.137 -17.595 1.00 45.28 132 ALA A N 1
ATOM 1088 C CA . ALA A 1 132 ? -24.507 -6.396 -16.355 1.00 45.28 132 ALA A CA 1
ATOM 1089 C C . ALA A 1 132 ? -25.776 -6.123 -15.510 1.00 45.28 132 ALA A C 1
ATOM 1091 O O . ALA A 1 132 ? -25.652 -5.825 -14.323 1.00 45.28 132 ALA A O 1
ATOM 1092 N N . ARG A 1 133 ? -26.991 -6.224 -16.076 1.00 43.12 133 ARG A N 1
ATOM 1093 C CA . ARG A 1 133 ? -28.267 -6.100 -15.336 1.00 43.12 133 ARG A CA 1
ATOM 1094 C C . ARG A 1 133 ? -28.745 -7.424 -14.731 1.00 43.12 133 ARG A C 1
ATOM 1096 O O . ARG A 1 133 ? -29.630 -7.400 -13.878 1.00 43.12 133 ARG A O 1
ATOM 1103 N N . ARG A 1 134 ? -28.167 -8.572 -15.115 1.00 41.84 134 ARG A N 1
ATOM 1104 C CA . ARG A 1 134 ? -28.468 -9.871 -14.479 1.00 41.84 134 ARG A CA 1
ATOM 1105 C C . ARG A 1 134 ? -27.866 -10.016 -13.080 1.00 41.84 134 ARG A C 1
ATOM 1107 O O . ARG A 1 134 ? -28.349 -10.847 -12.313 1.00 41.84 134 ARG A O 1
ATOM 1114 N N . PHE A 1 135 ? -26.917 -9.156 -12.703 1.00 43.97 135 PHE A N 1
ATOM 1115 C CA . PHE A 1 135 ? -26.521 -8.950 -11.308 1.00 43.97 135 PHE A CA 1
ATOM 1116 C C . PHE A 1 135 ? -27.644 -8.261 -10.518 1.00 43.97 135 PHE A C 1
ATOM 1118 O O . PHE A 1 135 ? -27.583 -7.075 -10.191 1.00 43.97 135 PHE A O 1
ATOM 1125 N N . ARG A 1 136 ? -28.685 -9.034 -10.183 1.00 37.69 136 ARG A N 1
ATOM 1126 C CA . ARG A 1 136 ? -29.619 -8.673 -9.116 1.00 37.69 136 ARG A CA 1
ATOM 1127 C C . ARG A 1 136 ? -28.817 -8.431 -7.840 1.00 37.69 136 ARG A C 1
ATOM 1129 O O . ARG A 1 136 ? -28.041 -9.289 -7.423 1.00 37.69 136 ARG A O 1
ATOM 1136 N N . LEU A 1 137 ? -29.089 -7.309 -7.179 1.00 45.88 137 LEU A N 1
ATOM 1137 C CA . LEU A 1 137 ? -28.843 -7.164 -5.749 1.00 45.88 137 LEU A CA 1
ATOM 1138 C C . LEU A 1 137 ? -29.743 -8.167 -5.016 1.00 45.88 137 LEU A C 1
ATOM 1140 O O . LEU A 1 137 ? -30.871 -7.851 -4.641 1.00 45.88 137 LEU A O 1
ATOM 1144 N N . GLY A 1 138 ? -29.253 -9.398 -4.859 1.00 33.91 138 GLY A N 1
ATOM 1145 C CA . GLY A 1 138 ? -29.774 -10.313 -3.853 1.00 33.91 138 GLY A CA 1
ATOM 1146 C C . GLY A 1 138 ? -29.685 -9.625 -2.493 1.00 33.91 138 GLY A C 1
ATOM 1147 O O . GLY A 1 138 ? -28.696 -8.948 -2.204 1.00 33.91 138 GLY A O 1
ATOM 1148 N N . SER A 1 139 ? -30.740 -9.744 -1.692 1.00 40.69 139 SER A N 1
ATOM 1149 C CA . SER A 1 139 ? -30.845 -9.093 -0.386 1.00 40.69 139 SER A CA 1
ATOM 1150 C C . SER A 1 139 ? -29.608 -9.368 0.471 1.00 40.69 139 SER A C 1
ATOM 1152 O O . SER A 1 139 ? -29.324 -10.531 0.763 1.00 40.69 139 SER A O 1
ATOM 1154 N N . LEU A 1 140 ? -28.915 -8.313 0.919 1.00 43.59 140 LEU A N 1
ATOM 1155 C CA . LEU A 1 140 ? -27.886 -8.428 1.955 1.00 43.59 140 LEU A CA 1
ATOM 1156 C C . LEU A 1 140 ? -28.557 -8.777 3.293 1.00 43.59 140 LEU A C 1
ATOM 1158 O O . LEU A 1 140 ? -28.801 -7.912 4.129 1.00 43.59 140 LEU A O 1
ATOM 1162 N N . GLN A 1 141 ? -28.848 -10.059 3.499 1.00 40.22 141 GLN A N 1
ATOM 1163 C CA . GLN A 1 141 ? -28.937 -10.602 4.847 1.00 40.22 141 GLN A CA 1
ATOM 1164 C C . GLN A 1 141 ? -27.520 -10.696 5.415 1.00 40.22 141 GLN A C 1
ATOM 1166 O O . GLN A 1 141 ? -26.605 -11.169 4.741 1.00 40.22 141 GLN A O 1
ATOM 1171 N N . GLU A 1 142 ? -27.331 -10.281 6.668 1.00 41.81 142 GLU A N 1
ATOM 1172 C CA . GLU A 1 142 ? -26.032 -10.315 7.354 1.00 41.81 142 GLU A CA 1
ATOM 1173 C C . GLU A 1 142 ? -25.617 -11.728 7.813 1.00 41.81 142 GLU A C 1
ATOM 1175 O O . GLU A 1 142 ? -24.954 -11.905 8.839 1.00 41.81 142 GLU A O 1
ATOM 1180 N N . SER A 1 143 ? -25.940 -12.761 7.027 1.00 38.59 143 SER A N 1
ATOM 1181 C CA . SER A 1 143 ? -25.156 -13.990 7.070 1.00 38.59 143 SER A CA 1
ATOM 1182 C C . SER A 1 143 ? -23.714 -13.602 6.757 1.00 38.59 143 SER A C 1
ATOM 1184 O O . SER A 1 143 ? -23.421 -13.187 5.633 1.00 38.59 143 SER A O 1
ATOM 1186 N N . ARG A 1 144 ? -22.815 -13.703 7.749 1.00 42.25 144 ARG A N 1
ATOM 1187 C CA . ARG A 1 144 ? -21.374 -13.536 7.515 1.00 42.25 144 ARG A CA 1
ATOM 1188 C C . ARG A 1 144 ? -21.027 -14.394 6.299 1.00 42.25 144 ARG A C 1
ATOM 1190 O O . ARG A 1 144 ? -21.340 -15.586 6.359 1.00 42.25 144 ARG A O 1
ATOM 1197 N N . PRO A 1 145 ? -20.437 -13.842 5.222 1.00 46.53 145 PRO A N 1
ATOM 1198 C CA . PRO A 1 145 ? -20.069 -14.665 4.085 1.00 46.53 145 PRO A CA 1
ATOM 1199 C C . PRO A 1 145 ? -19.142 -15.752 4.616 1.00 46.53 145 PRO A C 1
ATOM 1201 O O . PRO A 1 145 ? -18.068 -15.448 5.145 1.00 46.53 145 PRO A O 1
ATOM 1204 N N . LYS A 1 146 ? -19.598 -17.011 4.551 1.00 47.28 146 LYS A N 1
ATOM 1205 C CA . LYS A 1 146 ? -18.724 -18.156 4.791 1.00 47.28 146 LYS A CA 1
ATOM 1206 C C . LYS A 1 146 ? -17.553 -17.943 3.826 1.00 47.28 146 LYS A C 1
ATOM 1208 O O . LYS A 1 146 ? -17.835 -17.694 2.649 1.00 47.28 146 LYS A O 1
ATOM 1213 N N . PRO A 1 147 ? -16.288 -17.934 4.288 1.00 52.84 147 PRO A N 1
ATOM 1214 C CA . PRO A 1 147 ? -15.181 -17.817 3.352 1.00 52.84 147 PRO A CA 1
ATOM 1215 C C . PRO A 1 147 ? -15.369 -18.913 2.294 1.00 52.84 147 PRO A C 1
ATOM 1217 O O . PRO A 1 147 ? -15.748 -20.028 2.675 1.00 52.84 147 PRO A O 1
ATOM 1220 N N . PRO A 1 148 ? -15.204 -18.609 0.992 1.00 53.94 148 PRO A N 1
ATOM 1221 C CA . PRO A 1 148 ? -15.236 -19.648 -0.025 1.00 53.94 148 PRO A CA 1
ATOM 1222 C C . PRO A 1 148 ? -14.272 -20.761 0.388 1.00 53.94 148 PRO A C 1
ATOM 1224 O O . PRO A 1 148 ? -13.222 -20.490 0.974 1.00 53.94 148 PRO A O 1
ATOM 1227 N N . ASP A 1 149 ? -14.637 -22.013 0.127 1.00 48.50 149 ASP A N 1
ATOM 1228 C CA . ASP A 1 149 ? -13.772 -23.151 0.427 1.00 48.50 149 ASP A CA 1
ATOM 1229 C C . ASP A 1 149 ? -12.608 -23.142 -0.596 1.00 48.50 149 ASP A C 1
ATOM 1231 O O . ASP A 1 149 ? -12.657 -23.765 -1.652 1.00 48.50 149 ASP A O 1
ATOM 1235 N N . ILE A 1 150 ? -11.573 -22.341 -0.294 1.00 52.59 150 ILE A N 1
ATOM 1236 C CA . ILE A 1 150 ? -10.420 -21.968 -1.151 1.00 52.59 150 ILE A CA 1
ATOM 1237 C C . ILE A 1 150 ? -9.526 -23.167 -1.529 1.00 52.59 150 ILE A C 1
ATOM 1239 O O . ILE A 1 150 ? -8.620 -23.052 -2.351 1.00 52.59 150 ILE A O 1
ATOM 1243 N N . THR A 1 151 ? -9.833 -24.358 -1.015 1.00 48.50 151 THR A N 1
ATOM 1244 C CA . THR A 1 151 ? -9.188 -25.631 -1.363 1.00 48.50 151 THR A CA 1
ATOM 1245 C C . THR A 1 151 ? -9.311 -26.023 -2.845 1.00 48.50 151 THR A C 1
ATOM 1247 O O . THR A 1 151 ? -8.687 -27.002 -3.249 1.00 48.50 151 THR A O 1
ATOM 1250 N N . THR A 1 152 ? -10.042 -25.266 -3.679 1.00 49.53 152 THR A N 1
ATOM 1251 C CA . THR A 1 152 ? -10.096 -25.444 -5.144 1.00 49.53 152 THR A CA 1
ATOM 1252 C C . THR A 1 152 ? -9.714 -24.196 -5.965 1.00 49.53 152 THR A C 1
ATOM 1254 O O . THR A 1 152 ? -10.499 -23.678 -6.753 1.00 49.53 152 THR A O 1
ATOM 1257 N N . ALA A 1 153 ? -8.439 -23.810 -5.864 1.00 65.56 153 ALA A N 1
ATOM 1258 C CA . ALA A 1 153 ? -7.560 -23.628 -7.035 1.00 65.56 153 ALA A CA 1
ATOM 1259 C C . ALA A 1 153 ? -7.769 -22.451 -8.030 1.00 65.56 153 ALA A C 1
ATOM 1261 O O . ALA A 1 153 ? -7.336 -22.559 -9.178 1.00 65.56 153 ALA A O 1
ATOM 1262 N N . THR A 1 154 ? -8.317 -21.300 -7.621 1.00 76.31 154 THR A N 1
ATOM 1263 C CA . THR A 1 154 ? -8.208 -20.042 -8.405 1.00 76.31 154 THR A CA 1
ATOM 1264 C C . THR A 1 154 ? -7.440 -18.961 -7.630 1.00 76.31 154 THR A C 1
ATOM 1266 O O . THR A 1 154 ? -7.946 -18.518 -6.596 1.00 76.31 154 THR A O 1
ATOM 1269 N N . PRO A 1 155 ? -6.258 -18.501 -8.091 1.00 86.88 155 PRO A N 1
ATOM 1270 C CA . PRO A 1 155 ? -5.465 -17.511 -7.364 1.00 86.88 155 PRO A CA 1
ATOM 1271 C C . PRO A 1 155 ? -6.121 -16.125 -7.441 1.00 86.88 155 PRO A C 1
ATOM 1273 O O . PRO A 1 155 ? -6.451 -15.633 -8.520 1.00 86.88 155 PRO A O 1
ATOM 1276 N N . ALA A 1 156 ? -6.324 -15.493 -6.285 1.00 90.25 156 ALA A N 1
ATOM 1277 C CA . ALA A 1 156 ? -7.085 -14.250 -6.169 1.00 90.25 156 ALA A CA 1
ATOM 1278 C C . ALA A 1 156 ? -6.191 -13.007 -6.017 1.00 90.25 156 ALA A C 1
ATOM 1280 O O . ALA A 1 156 ? -5.119 -13.060 -5.417 1.00 90.25 156 ALA A O 1
ATOM 1281 N N . TYR A 1 157 ? -6.677 -11.865 -6.511 1.00 92.38 157 TYR A N 1
ATOM 1282 C CA . TYR A 1 157 ? -6.133 -10.535 -6.222 1.00 92.38 157 TYR A CA 1
ATOM 1283 C C . TYR A 1 157 ? -7.132 -9.739 -5.382 1.00 92.38 157 TYR A C 1
ATOM 1285 O O . TYR A 1 157 ? -8.311 -9.655 -5.732 1.00 92.38 157 TYR A O 1
ATOM 1293 N N . ILE A 1 158 ? -6.656 -9.105 -4.314 1.00 92.81 158 ILE A N 1
ATOM 1294 C CA . ILE A 1 158 ? -7.440 -8.173 -3.498 1.00 92.81 158 ILE A CA 1
ATOM 1295 C C . ILE A 1 158 ? -6.837 -6.773 -3.634 1.00 92.81 158 ILE A C 1
ATOM 1297 O O . ILE A 1 158 ? -5.618 -6.608 -3.616 1.00 92.81 158 ILE A O 1
ATOM 1301 N N . GLY A 1 159 ? -7.698 -5.761 -3.745 1.00 92.88 159 GLY A N 1
ATOM 1302 C CA . GLY A 1 159 ? -7.297 -4.357 -3.767 1.00 92.88 159 GLY A CA 1
ATOM 1303 C C . GLY A 1 159 ? -8.408 -3.430 -3.270 1.00 92.88 159 GLY A C 1
ATOM 1304 O O . GLY A 1 159 ? -9.595 -3.736 -3.424 1.00 92.88 159 GLY A O 1
ATOM 1305 N N . SER A 1 160 ? -8.047 -2.291 -2.680 1.00 93.75 160 SER A N 1
ATOM 1306 C CA . SER A 1 160 ? -8.994 -1.278 -2.199 1.00 93.75 160 SER A CA 1
ATOM 1307 C C . SER A 1 160 ? -9.222 -0.138 -3.193 1.00 93.75 160 SER A C 1
ATOM 1309 O O . SER A 1 160 ? -8.461 0.092 -4.136 1.00 93.75 160 SER A O 1
ATOM 1311 N N . THR A 1 161 ? -10.313 0.612 -2.999 1.00 94.12 161 THR A N 1
A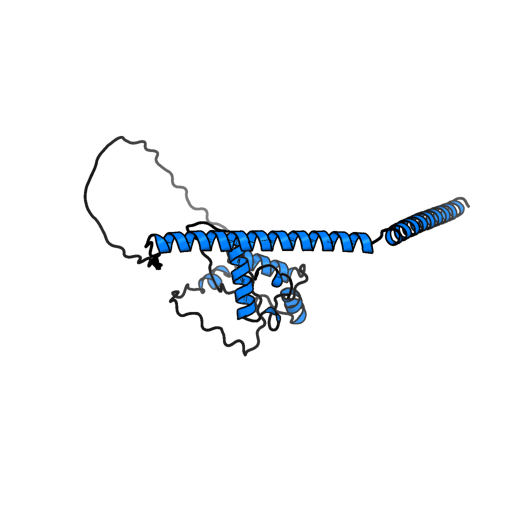TOM 1312 C CA . THR A 1 161 ? -10.528 1.868 -3.722 1.00 94.12 161 THR A CA 1
ATOM 1313 C C . THR A 1 161 ? -11.499 2.809 -3.011 1.00 94.12 161 THR A C 1
ATOM 1315 O O . THR A 1 161 ? -12.429 2.378 -2.334 1.00 94.12 161 THR A O 1
ATOM 1318 N N . ILE A 1 162 ? -11.285 4.112 -3.209 1.00 93.88 162 ILE A N 1
ATOM 1319 C CA . ILE A 1 162 ? -12.225 5.193 -2.859 1.00 93.88 162 ILE A CA 1
ATOM 1320 C C . ILE A 1 162 ? -13.164 5.492 -4.048 1.00 93.88 162 ILE A C 1
ATOM 1322 O O . ILE A 1 162 ? -14.256 6.029 -3.871 1.00 93.88 162 ILE A O 1
ATOM 1326 N N . ARG A 1 163 ? -12.750 5.149 -5.278 1.00 92.56 163 ARG A N 1
ATOM 1327 C CA . ARG A 1 163 ? -13.515 5.398 -6.510 1.00 92.56 163 ARG A CA 1
ATOM 1328 C C . ARG A 1 163 ? -14.698 4.419 -6.624 1.00 92.56 163 ARG A C 1
ATOM 1330 O O . ARG A 1 163 ? -14.650 3.335 -6.047 1.00 92.56 163 ARG A O 1
ATOM 1337 N N . PRO A 1 164 ? -15.741 4.728 -7.418 1.00 93.69 164 PRO A N 1
ATOM 1338 C CA . PRO A 1 164 ? -16.786 3.759 -7.745 1.00 93.69 164 PRO A CA 1
ATOM 1339 C C . PRO A 1 164 ? -16.198 2.449 -8.293 1.00 93.69 164 PRO A C 1
ATOM 1341 O O . PRO A 1 164 ? -15.466 2.467 -9.284 1.00 93.69 164 PRO A O 1
ATOM 1344 N N . LEU A 1 165 ? -16.549 1.314 -7.675 1.00 91.94 165 LEU A N 1
ATOM 1345 C CA . LEU A 1 165 ? -15.955 -0.008 -7.939 1.00 91.94 165 LEU A CA 1
ATOM 1346 C C . LEU A 1 165 ? -15.895 -0.360 -9.437 1.00 91.94 165 LEU A C 1
ATOM 1348 O O . LEU A 1 165 ? -14.861 -0.806 -9.928 1.00 91.94 165 LEU A O 1
ATOM 1352 N N . LYS A 1 166 ? -16.965 -0.065 -10.189 1.00 93.38 166 LYS A N 1
ATOM 1353 C CA . LYS A 1 166 ? -17.044 -0.273 -11.646 1.00 93.38 166 LYS A CA 1
ATOM 1354 C C . LYS A 1 166 ? -15.918 0.426 -12.422 1.00 93.38 166 LYS A C 1
ATOM 1356 O O . LYS A 1 166 ? -15.371 -0.162 -13.350 1.00 93.38 166 LYS A O 1
ATOM 1361 N N . LEU A 1 167 ? -15.561 1.657 -12.045 1.00 94.00 167 LEU A N 1
ATOM 1362 C CA . LEU A 1 167 ? -14.476 2.400 -12.693 1.00 94.00 167 LEU A CA 1
ATOM 1363 C C . LEU A 1 167 ? -13.114 1.791 -12.353 1.00 94.00 167 LEU A C 1
ATOM 1365 O O . LEU A 1 167 ? -12.268 1.686 -13.235 1.00 94.00 167 LEU A O 1
ATOM 1369 N N . ARG A 1 168 ? -12.917 1.338 -11.106 1.00 93.25 168 ARG A N 1
ATOM 1370 C CA . ARG A 1 168 ? -11.661 0.702 -10.689 1.00 93.25 168 ARG A CA 1
ATOM 1371 C C . ARG A 1 168 ? -11.446 -0.663 -11.351 1.00 93.25 168 ARG A C 1
ATOM 1373 O O . ARG A 1 168 ? -10.326 -0.960 -11.752 1.00 93.25 168 ARG A O 1
ATOM 1380 N N . ILE A 1 169 ? -12.506 -1.449 -11.546 1.00 91.19 169 ILE A N 1
ATOM 1381 C CA . ILE A 1 169 ? -12.457 -2.690 -12.338 1.00 91.19 169 ILE A CA 1
ATOM 1382 C C . ILE A 1 169 ? -12.031 -2.374 -13.781 1.00 91.19 169 ILE A C 1
ATOM 1384 O O . ILE A 1 169 ? -11.068 -2.950 -14.277 1.00 91.19 169 ILE A O 1
ATOM 1388 N N . GLN A 1 170 ? -12.669 -1.392 -14.431 1.00 91.75 170 GLN A N 1
ATOM 1389 C CA . GLN A 1 170 ? -12.307 -0.956 -15.790 1.00 91.75 170 GLN A CA 1
ATOM 1390 C C . GLN A 1 170 ? -10.899 -0.339 -15.904 1.00 91.75 170 GLN A C 1
ATOM 1392 O O . GLN A 1 170 ? -10.360 -0.260 -17.008 1.00 91.75 170 GLN A O 1
ATOM 1397 N N . GLU A 1 171 ? -10.330 0.160 -14.807 1.00 89.38 171 GLU A N 1
ATOM 1398 C CA . GLU A 1 171 ? -8.953 0.662 -14.714 1.00 89.38 171 GLU A CA 1
ATOM 1399 C C . GLU A 1 171 ? -7.964 -0.515 -14.651 1.00 89.38 171 GLU A C 1
ATOM 1401 O O . GLU A 1 171 ? -7.128 -0.645 -15.542 1.00 89.38 171 GLU A O 1
ATOM 1406 N N . HIS A 1 172 ? -8.125 -1.437 -13.691 1.00 88.62 172 HIS A N 1
ATOM 1407 C CA . HIS A 1 172 ? -7.298 -2.651 -13.597 1.00 88.62 172 HIS A CA 1
ATOM 1408 C C . HIS A 1 172 ? -7.326 -3.476 -14.887 1.00 88.62 172 HIS A C 1
ATOM 1410 O O . HIS A 1 172 ? -6.275 -3.870 -15.382 1.00 88.62 172 HIS A O 1
ATOM 1416 N N . PHE A 1 173 ? -8.510 -3.698 -15.459 1.00 88.69 173 PHE A N 1
ATOM 1417 C CA . PHE A 1 173 ? -8.689 -4.496 -16.671 1.00 88.69 173 PHE A CA 1
ATOM 1418 C C . PHE A 1 173 ? -7.924 -3.916 -17.870 1.00 88.69 173 PHE A C 1
ATOM 1420 O O . PHE A 1 173 ? -7.242 -4.646 -18.585 1.00 88.69 173 PHE A O 1
ATOM 1427 N N . ARG A 1 174 ? -7.948 -2.586 -18.047 1.00 89.38 174 ARG A N 1
ATOM 1428 C CA . ARG A 1 174 ? -7.144 -1.908 -19.078 1.00 89.38 174 ARG A CA 1
ATOM 1429 C C . ARG A 1 174 ? -5.645 -2.045 -18.825 1.00 89.38 174 ARG A C 1
ATOM 1431 O O . ARG A 1 174 ? -4.912 -2.282 -19.777 1.00 89.38 174 ARG A O 1
ATOM 1438 N N . ASN A 1 175 ? -5.194 -1.936 -17.576 1.00 87.00 175 ASN A N 1
ATOM 1439 C CA . ASN A 1 175 ? -3.774 -2.067 -17.237 1.00 87.00 175 ASN A CA 1
ATOM 1440 C C . ASN A 1 175 ? -3.260 -3.503 -17.455 1.00 87.00 175 ASN A C 1
ATOM 1442 O O . ASN A 1 175 ? -2.147 -3.680 -17.945 1.00 87.00 175 ASN A O 1
ATOM 1446 N N . ILE A 1 176 ? -4.089 -4.514 -17.162 1.00 87.38 176 ILE A N 1
ATOM 1447 C CA . ILE A 1 176 ? -3.810 -5.926 -17.465 1.00 87.38 176 ILE A CA 1
ATOM 1448 C C . ILE A 1 176 ? -3.701 -6.128 -18.980 1.00 87.38 176 ILE A C 1
ATOM 1450 O O . ILE A 1 176 ? -2.684 -6.629 -19.442 1.00 87.38 176 ILE A O 1
ATOM 1454 N N . LEU A 1 177 ? -4.690 -5.683 -19.766 1.00 85.94 177 LEU A N 1
ATOM 1455 C CA . LEU A 1 177 ? -4.676 -5.827 -21.231 1.00 85.94 177 LEU A CA 1
ATOM 1456 C C . LEU A 1 177 ? -3.506 -5.101 -21.910 1.00 85.94 177 LEU A C 1
ATOM 1458 O O . LEU A 1 177 ? -2.971 -5.592 -22.900 1.00 85.94 177 LEU A O 1
ATOM 1462 N N . LYS A 1 178 ? -3.097 -3.946 -21.377 1.00 86.50 178 LYS A N 1
ATOM 1463 C CA . LYS A 1 178 ? -1.938 -3.175 -21.851 1.00 86.50 178 LYS A CA 1
ATOM 1464 C C . LYS A 1 178 ? -0.591 -3.827 -21.517 1.00 86.50 178 LYS A C 1
ATOM 1466 O O . LYS A 1 178 ? 0.412 -3.430 -22.096 1.00 86.50 178 LYS A O 1
ATOM 1471 N N . LEU A 1 179 ? -0.552 -4.779 -20.578 1.00 80.31 179 LEU A N 1
ATOM 1472 C CA . LEU A 1 179 ? 0.663 -5.433 -20.062 1.00 80.31 179 LEU A CA 1
ATOM 1473 C C . LEU A 1 179 ? 1.704 -4.475 -19.430 1.00 80.31 179 LEU A C 1
ATOM 1475 O O . LEU A 1 179 ? 2.810 -4.902 -19.103 1.00 80.31 179 LEU A O 1
ATOM 1479 N N . GLU A 1 180 ? 1.337 -3.204 -19.224 1.00 73.00 180 GLU A N 1
ATOM 1480 C CA . GLU A 1 180 ? 2.214 -2.079 -18.845 1.00 73.00 180 GLU A CA 1
ATOM 1481 C C . GLU A 1 180 ? 2.734 -2.127 -17.402 1.00 73.00 180 GLU A C 1
ATOM 1483 O O . GLU A 1 180 ? 3.685 -1.427 -17.067 1.00 73.00 180 GLU A O 1
ATOM 1488 N N . THR A 1 181 ? 2.107 -2.910 -16.522 1.00 72.31 181 THR A N 1
ATOM 1489 C CA . THR A 1 181 ? 2.482 -2.997 -15.103 1.00 72.31 181 THR A CA 1
ATOM 1490 C C . THR A 1 181 ? 3.193 -4.317 -14.816 1.00 72.31 181 THR A C 1
ATOM 1492 O O . THR A 1 181 ? 2.647 -5.381 -15.101 1.00 72.31 181 THR A O 1
ATOM 1495 N N . GLN A 1 182 ? 4.382 -4.258 -14.208 1.00 73.50 182 GLN A N 1
ATOM 1496 C CA . GLN A 1 182 ? 5.028 -5.426 -13.599 1.00 73.50 182 GLN A CA 1
ATOM 1497 C C . GLN A 1 182 ? 4.321 -5.736 -12.274 1.00 73.50 182 GLN A C 1
ATOM 1499 O O . GLN A 1 182 ? 4.492 -5.019 -11.289 1.00 73.50 182 GLN A O 1
ATOM 1504 N N . ALA A 1 183 ? 3.458 -6.751 -12.274 1.00 77.62 183 ALA A N 1
ATOM 1505 C CA . ALA A 1 183 ? 2.673 -7.166 -11.116 1.00 77.62 183 ALA A CA 1
ATOM 1506 C C . ALA A 1 183 ? 2.204 -8.622 -11.300 1.00 77.62 183 ALA A C 1
ATOM 1508 O O . ALA A 1 183 ? 1.806 -8.973 -12.415 1.00 77.62 183 ALA A O 1
ATOM 1509 N N . PRO A 1 184 ? 2.124 -9.449 -10.236 1.00 83.31 184 PRO A N 1
ATOM 1510 C CA . PRO A 1 184 ? 1.823 -10.879 -10.357 1.00 83.31 184 PRO A CA 1
ATOM 1511 C C . PRO A 1 184 ? 0.498 -11.165 -11.068 1.00 83.31 184 PRO A C 1
ATOM 1513 O O . PRO A 1 184 ? 0.411 -12.100 -11.852 1.00 83.31 184 PRO A O 1
ATOM 1516 N N . LEU A 1 185 ? -0.515 -10.314 -10.878 1.00 86.25 185 LEU A N 1
ATOM 1517 C CA . LEU A 1 185 ? -1.789 -10.363 -11.603 1.00 86.25 185 LEU A CA 1
ATOM 1518 C C . LEU A 1 185 ? -1.630 -10.249 -13.134 1.00 86.25 185 LEU A C 1
ATOM 1520 O O . LEU A 1 185 ? -2.317 -10.940 -13.886 1.00 86.25 185 LEU A O 1
ATOM 1524 N N . VAL A 1 186 ? -0.727 -9.385 -13.603 1.00 86.31 186 VAL A N 1
ATOM 1525 C CA . VAL A 1 186 ? -0.452 -9.169 -15.033 1.00 86.31 186 VAL A CA 1
ATOM 1526 C C . VAL A 1 186 ? 0.432 -10.289 -15.581 1.00 86.31 186 VAL A C 1
ATOM 1528 O O . VAL A 1 186 ? 0.207 -10.770 -16.690 1.00 86.31 186 VAL A O 1
ATOM 1531 N N . ASP A 1 187 ? 1.405 -10.754 -14.801 1.00 87.44 187 ASP A N 1
ATOM 1532 C CA . ASP A 1 187 ? 2.322 -11.812 -15.226 1.00 87.44 187 ASP A CA 1
ATOM 1533 C C . ASP A 1 187 ? 1.660 -13.202 -15.196 1.00 87.44 187 ASP A C 1
ATOM 1535 O O . ASP A 1 187 ? 1.896 -14.020 -16.088 1.00 87.44 187 ASP A O 1
ATOM 1539 N N . HIS A 1 188 ? 0.707 -13.430 -14.289 1.00 87.38 188 HIS A N 1
ATOM 1540 C CA . HIS A 1 188 ? -0.225 -14.557 -14.337 1.00 87.38 188 HIS A CA 1
ATOM 1541 C C . HIS A 1 188 ? -1.116 -14.495 -15.589 1.00 87.38 188 HIS A C 1
ATOM 1543 O O . HIS A 1 188 ? -1.224 -15.484 -16.314 1.00 87.38 188 HIS A O 1
ATOM 1549 N N . TYR A 1 189 ? -1.689 -13.326 -15.913 1.00 87.94 189 TYR A N 1
ATOM 1550 C CA . TYR A 1 189 ? -2.491 -13.149 -17.132 1.00 87.94 189 TYR A CA 1
ATOM 1551 C C . TYR A 1 189 ? -1.704 -13.483 -18.413 1.00 87.94 189 TYR A C 1
ATOM 1553 O O . TYR A 1 189 ? -2.217 -14.207 -19.270 1.00 87.94 189 TYR A O 1
ATOM 1561 N N . LYS A 1 190 ? -0.442 -13.026 -18.508 1.00 88.06 190 LYS A N 1
ATOM 1562 C CA . LYS A 1 190 ? 0.497 -13.392 -19.587 1.00 88.06 190 LYS A CA 1
ATOM 1563 C C . LYS A 1 190 ? 0.720 -14.905 -19.647 1.00 88.06 190 LYS A C 1
ATOM 1565 O O . LYS A 1 190 ? 0.516 -15.505 -20.698 1.00 88.06 190 LYS A O 1
ATOM 1570 N N . THR A 1 191 ? 1.131 -15.500 -18.526 1.00 88.56 191 THR A N 1
ATOM 1571 C CA . THR A 1 191 ? 1.625 -16.888 -18.444 1.00 88.56 191 THR A CA 1
ATOM 1572 C C . THR A 1 191 ? 0.538 -17.924 -18.722 1.00 88.56 191 THR A C 1
ATOM 1574 O O . THR A 1 191 ? 0.792 -18.921 -19.390 1.00 88.56 191 THR A O 1
ATOM 1577 N N . PHE A 1 192 ? -0.688 -17.690 -18.247 1.00 86.94 192 PHE A N 1
ATOM 1578 C CA . PHE A 1 192 ? -1.802 -18.635 -18.385 1.00 86.94 192 PHE A CA 1
ATOM 1579 C C . PHE A 1 192 ? -2.742 -18.320 -19.564 1.00 86.94 192 PHE A C 1
ATOM 1581 O O . PHE A 1 192 ? -3.837 -18.893 -19.645 1.00 86.94 192 PHE A O 1
ATOM 1588 N N . HIS A 1 193 ? -2.335 -17.399 -20.453 1.00 85.25 193 HIS A N 1
ATOM 1589 C CA . HIS A 1 193 ? -3.060 -16.963 -21.657 1.00 85.25 193 HIS A CA 1
ATOM 1590 C C . HIS A 1 193 ? -4.575 -16.831 -21.433 1.00 85.25 193 HIS A C 1
ATOM 1592 O O . HIS A 1 193 ? -5.404 -17.413 -22.140 1.00 85.25 193 HIS A O 1
ATOM 1598 N N . HIS A 1 194 ? -4.949 -16.129 -20.365 1.00 83.94 194 HIS A N 1
ATOM 1599 C CA . HIS A 1 194 ? -6.348 -15.988 -19.994 1.00 83.94 194 HIS A CA 1
ATOM 1600 C C . HIS A 1 194 ? -7.096 -15.086 -20.977 1.00 83.94 194 HIS A C 1
ATOM 1602 O O . HIS A 1 194 ? -6.572 -14.095 -21.469 1.00 83.94 194 HIS A O 1
ATOM 1608 N N . ASN A 1 195 ? -8.361 -15.420 -21.229 1.00 85.06 195 ASN A N 1
ATOM 1609 C CA . ASN A 1 195 ? -9.273 -14.541 -21.950 1.00 85.06 195 ASN A CA 1
ATOM 1610 C C . ASN A 1 195 ? -9.978 -13.600 -20.973 1.00 85.06 195 ASN A C 1
ATOM 1612 O O . ASN A 1 195 ? -10.335 -14.012 -19.871 1.00 85.06 195 ASN A O 1
ATOM 1616 N N . GLU A 1 196 ? -10.292 -12.391 -21.438 1.00 77.38 196 GLU A N 1
ATOM 1617 C CA . GLU A 1 196 ? -11.089 -11.362 -20.752 1.00 77.38 196 GLU A CA 1
ATOM 1618 C C . GLU A 1 196 ? -12.273 -11.897 -19.922 1.00 77.38 196 GLU A C 1
ATOM 1620 O O . GLU A 1 196 ? -12.502 -11.459 -18.797 1.00 77.38 196 GLU A O 1
ATOM 1625 N N . ARG A 1 197 ? -13.001 -12.884 -20.461 1.00 79.56 197 ARG A N 1
ATOM 1626 C CA . ARG A 1 197 ? -14.193 -13.495 -19.843 1.00 79.56 197 ARG A CA 1
ATOM 1627 C C . ARG A 1 197 ? -13.911 -14.406 -18.638 1.00 79.56 197 ARG A C 1
ATOM 1629 O O . ARG A 1 197 ? -14.861 -14.943 -18.082 1.00 79.56 197 ARG A O 1
ATOM 1636 N N . ARG A 1 198 ? -12.646 -14.634 -18.264 1.00 82.25 198 ARG A N 1
ATOM 1637 C CA . ARG A 1 198 ? -12.257 -15.462 -17.102 1.00 82.25 198 ARG A CA 1
ATOM 1638 C C . ARG A 1 198 ? -12.072 -14.668 -15.806 1.00 82.25 198 ARG A C 1
ATOM 1640 O O . ARG A 1 198 ? -11.871 -15.278 -14.764 1.00 82.25 198 ARG A O 1
ATOM 1647 N N . PHE A 1 199 ? -12.111 -13.336 -15.855 1.00 83.75 199 PHE A N 1
ATOM 1648 C CA . PHE A 1 199 ? -11.995 -12.513 -14.654 1.00 83.75 199 PHE A CA 1
ATOM 1649 C C . PHE A 1 199 ? -13.352 -12.305 -13.978 1.00 83.75 199 PHE A C 1
ATOM 1651 O O . PHE A 1 199 ? -14.221 -11.612 -14.510 1.00 83.75 199 PHE A O 1
ATOM 1658 N N . GLU A 1 200 ? -13.496 -12.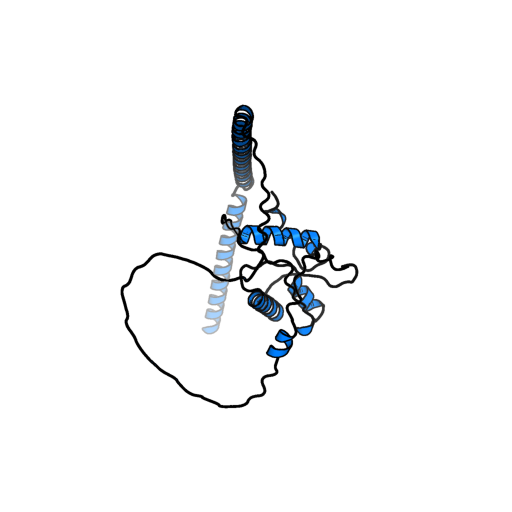836 -12.768 1.00 89.19 200 GLU A N 1
ATOM 1659 C CA . GLU A 1 200 ? -14.601 -12.504 -11.872 1.00 89.19 200 GLU A CA 1
ATOM 1660 C C . GLU A 1 200 ? -14.198 -11.365 -10.924 1.00 89.19 200 GLU A C 1
ATOM 1662 O O . GLU A 1 200 ? -13.078 -11.320 -10.416 1.00 89.19 200 GLU A O 1
ATOM 1667 N N . PHE A 1 201 ? -15.116 -10.426 -10.678 1.00 90.12 201 PHE A N 1
ATOM 1668 C CA . PHE A 1 201 ? -14.880 -9.266 -9.815 1.00 90.12 201 PHE A CA 1
ATOM 1669 C C . PHE A 1 201 ? -16.015 -9.117 -8.798 1.00 90.12 201 PHE A C 1
ATOM 1671 O O . PHE A 1 201 ? -17.159 -8.858 -9.172 1.00 90.12 201 PHE A O 1
ATOM 1678 N N . SER A 1 202 ? -15.697 -9.224 -7.506 1.00 90.44 202 SER A N 1
ATOM 1679 C CA . SER A 1 202 ? -16.665 -9.140 -6.406 1.00 90.44 202 SER A CA 1
ATOM 1680 C C . SER A 1 202 ? -16.273 -8.079 -5.369 1.00 90.44 202 SER A C 1
ATOM 1682 O O . SER A 1 202 ? -15.106 -7.889 -5.029 1.00 90.44 202 SER A O 1
ATOM 1684 N N . GLY A 1 203 ? -17.263 -7.344 -4.857 1.00 92.12 203 GLY A N 1
ATOM 1685 C CA . GLY A 1 203 ? -17.054 -6.358 -3.796 1.00 92.12 203 GLY A CA 1
ATOM 1686 C C . GLY A 1 203 ? -17.137 -7.003 -2.414 1.00 92.12 203 GLY A C 1
ATOM 1687 O O . GLY A 1 203 ? -18.233 -7.119 -1.879 1.00 92.12 203 GLY A O 1
ATOM 1688 N N . ILE A 1 204 ? -15.996 -7.383 -1.827 1.00 92.25 204 ILE A N 1
ATOM 1689 C CA . ILE A 1 204 ? -15.936 -8.112 -0.540 1.00 92.25 204 ILE A CA 1
ATOM 1690 C C . ILE A 1 204 ? -16.548 -7.304 0.619 1.00 92.25 204 ILE A C 1
ATOM 1692 O O . ILE A 1 204 ? -17.313 -7.838 1.421 1.00 92.25 204 ILE A O 1
ATOM 1696 N N . ARG A 1 205 ? -16.201 -6.014 0.742 1.00 93.25 205 ARG A N 1
ATOM 1697 C CA . ARG A 1 205 ? -16.679 -5.151 1.833 1.00 93.25 205 ARG A CA 1
ATOM 1698 C C . ARG A 1 205 ? -16.774 -3.691 1.400 1.00 93.25 205 ARG A C 1
ATOM 1700 O O . ARG A 1 205 ? -15.807 -3.119 0.908 1.00 93.25 205 ARG A O 1
ATOM 1707 N N . ARG A 1 206 ? -17.919 -3.054 1.662 1.00 94.06 206 ARG A N 1
ATOM 1708 C CA . ARG A 1 206 ? -18.085 -1.597 1.553 1.00 94.06 206 ARG A CA 1
ATOM 1709 C C . ARG A 1 206 ? -17.768 -0.953 2.901 1.00 94.06 206 ARG A C 1
ATOM 1711 O O . ARG A 1 206 ? -18.382 -1.309 3.904 1.00 94.06 206 ARG A O 1
ATOM 1718 N N . LEU A 1 207 ? -16.841 0.004 2.932 1.00 92.06 207 LEU A N 1
ATOM 1719 C CA . LEU A 1 207 ? -16.628 0.849 4.109 1.00 92.06 207 LEU A CA 1
ATOM 1720 C C . LEU A 1 207 ? -17.457 2.128 3.997 1.00 92.06 207 LEU A C 1
ATOM 1722 O O . LEU A 1 207 ? -17.474 2.782 2.955 1.00 92.06 207 LEU A O 1
ATOM 1726 N N . THR A 1 208 ? -18.123 2.493 5.088 1.00 89.38 208 THR A N 1
ATOM 1727 C CA . THR A 1 208 ? -18.759 3.798 5.267 1.00 89.38 208 THR A CA 1
ATOM 1728 C C . THR A 1 208 ? -17.820 4.749 6.010 1.00 89.38 208 THR A C 1
ATOM 1730 O O . THR A 1 208 ? -17.088 4.356 6.934 1.00 89.38 208 THR A O 1
ATOM 1733 N N . SER A 1 209 ? -17.848 6.022 5.611 1.00 83.94 209 SER A N 1
ATOM 1734 C CA . SER A 1 209 ? -17.228 7.110 6.367 1.00 83.94 209 SER A CA 1
ATOM 1735 C C . SER A 1 209 ? -17.838 7.164 7.766 1.00 83.94 209 SER A C 1
ATOM 1737 O O . SER A 1 209 ? -19.056 7.144 7.923 1.00 83.94 209 SER A O 1
ATOM 1739 N N . SER A 1 210 ? -16.994 7.206 8.792 1.00 82.88 210 SER A N 1
ATOM 1740 C CA . SER A 1 210 ? -17.438 7.275 10.183 1.00 82.88 210 SER A CA 1
ATOM 1741 C C . SER A 1 210 ? -18.062 8.653 10.477 1.00 82.88 210 SER A C 1
ATOM 1743 O O . SER A 1 210 ? -17.449 9.656 10.115 1.00 82.88 210 SER A O 1
ATOM 1745 N N . PRO A 1 211 ? -19.210 8.751 11.185 1.00 81.25 211 PRO A N 1
ATOM 1746 C CA . PRO A 1 211 ? -19.864 10.040 11.472 1.00 81.25 211 PRO A CA 1
ATOM 1747 C C . PRO A 1 211 ? -18.994 11.050 12.238 1.00 81.25 211 PRO A C 1
ATOM 1749 O O . PRO A 1 211 ? -19.222 12.250 12.169 1.00 81.25 211 PRO A O 1
ATOM 1752 N N . ARG A 1 212 ? -17.970 10.570 12.956 1.00 86.38 212 ARG A N 1
ATOM 1753 C CA . ARG A 1 212 ? -16.976 11.386 13.678 1.00 86.38 212 ARG A CA 1
ATOM 1754 C C . ARG A 1 212 ? -15.756 11.766 12.818 1.00 86.38 212 ARG A C 1
ATOM 1756 O O . ARG A 1 212 ? -14.711 12.110 13.362 1.00 86.38 212 ARG A O 1
ATOM 1763 N N . GLY A 1 213 ? -15.858 11.644 11.495 1.00 80.94 213 GLY A N 1
ATOM 1764 C CA . GLY A 1 213 ? -14.734 11.789 10.571 1.00 80.94 213 GLY A CA 1
ATOM 1765 C C . GLY A 1 213 ? -13.726 10.637 10.667 1.00 80.94 213 GLY A C 1
ATOM 1766 O O . GLY A 1 213 ? -14.052 9.529 11.107 1.00 80.94 213 GLY A O 1
ATOM 1767 N N . GLY A 1 214 ? -12.492 10.905 10.233 1.00 86.88 214 GLY A N 1
ATOM 1768 C CA . GLY A 1 214 ? -11.381 9.947 10.183 1.00 86.88 214 GLY A CA 1
ATOM 1769 C C . GLY A 1 214 ? -10.891 9.675 8.757 1.00 86.88 214 GLY A C 1
ATOM 1770 O O . GLY A 1 214 ? -11.628 9.845 7.788 1.00 86.88 214 GLY A O 1
ATOM 1771 N N . ASN A 1 215 ? -9.631 9.252 8.620 1.00 90.06 215 ASN A N 1
ATOM 1772 C CA . ASN A 1 215 ? -9.020 9.001 7.315 1.00 90.06 215 ASN A CA 1
ATOM 1773 C C . ASN A 1 215 ? -9.565 7.697 6.691 1.00 90.06 215 ASN A C 1
ATOM 1775 O O . ASN A 1 215 ? -9.177 6.592 7.080 1.00 90.06 215 ASN A O 1
ATOM 1779 N N . LEU A 1 216 ? -10.462 7.831 5.708 1.00 90.00 216 LEU A N 1
ATOM 1780 C CA . LEU A 1 216 ? -11.053 6.703 4.979 1.00 90.00 216 LEU A CA 1
ATOM 1781 C C . LEU A 1 216 ? -10.007 5.896 4.191 1.00 90.00 216 LEU A C 1
ATOM 1783 O O . LEU A 1 216 ? -10.127 4.678 4.119 1.00 90.00 216 LEU A O 1
ATOM 1787 N N . GLN A 1 217 ? -8.972 6.542 3.645 1.00 91.19 217 GLN A N 1
ATOM 1788 C CA . GLN A 1 217 ? -7.900 5.873 2.898 1.00 91.19 217 GLN A CA 1
ATOM 1789 C C . GLN A 1 217 ? -7.065 4.962 3.808 1.00 91.19 217 GLN A C 1
ATOM 1791 O O . GLN A 1 217 ? -6.755 3.836 3.427 1.00 91.19 217 GLN A O 1
ATOM 1796 N N . LEU A 1 218 ? -6.767 5.410 5.033 1.00 89.88 218 LEU A N 1
ATOM 1797 C CA . LEU A 1 218 ? -6.096 4.583 6.041 1.00 89.88 218 LEU A CA 1
ATOM 1798 C C . LEU A 1 218 ? -6.961 3.375 6.433 1.00 89.88 218 LEU A C 1
ATOM 1800 O O . LEU A 1 218 ? -6.466 2.253 6.454 1.00 89.88 218 LEU A O 1
ATOM 1804 N N . ARG A 1 219 ? -8.266 3.580 6.669 1.00 90.31 219 ARG A N 1
ATOM 1805 C CA . ARG A 1 219 ? -9.201 2.483 6.987 1.00 90.31 219 ARG A CA 1
ATOM 1806 C C . ARG A 1 219 ? -9.376 1.491 5.832 1.00 90.31 219 ARG A C 1
ATOM 1808 O O . ARG A 1 219 ? -9.542 0.303 6.090 1.00 90.31 219 ARG A O 1
ATOM 1815 N N . LEU A 1 220 ? -9.336 1.958 4.581 1.00 92.06 220 LEU A N 1
ATOM 1816 C CA . LEU A 1 220 ? -9.356 1.099 3.394 1.00 92.06 220 LEU A CA 1
ATOM 1817 C C . LEU A 1 220 ? -8.096 0.233 3.315 1.00 92.06 220 LEU A C 1
ATOM 1819 O O . LEU A 1 220 ? -8.240 -0.978 3.204 1.00 92.06 220 LEU A O 1
ATOM 1823 N N . ARG A 1 221 ? -6.901 0.820 3.477 1.00 90.81 221 ARG A N 1
ATOM 1824 C CA . ARG A 1 221 ? -5.631 0.072 3.542 1.00 90.81 221 ARG A CA 1
ATOM 1825 C C . ARG A 1 221 ? -5.615 -0.953 4.678 1.00 90.81 221 ARG A C 1
ATOM 1827 O O . ARG A 1 221 ? -5.251 -2.098 4.464 1.00 90.81 221 ARG A O 1
ATOM 1834 N N . GLN A 1 222 ? -6.064 -0.579 5.876 1.00 91.06 222 GLN A N 1
ATOM 1835 C CA . GLN A 1 222 ? -6.114 -1.500 7.020 1.00 91.06 222 GLN A CA 1
ATOM 1836 C C . GLN A 1 222 ? -7.039 -2.704 6.772 1.00 91.06 222 GLN A C 1
ATOM 1838 O O . GLN A 1 222 ? -6.704 -3.824 7.150 1.00 91.06 222 GLN A O 1
ATOM 1843 N N . GLU A 1 223 ? -8.192 -2.504 6.128 1.00 93.19 223 GLU A N 1
ATOM 1844 C CA . GLU A 1 223 ? -9.088 -3.609 5.763 1.00 93.19 223 GLU A CA 1
ATOM 1845 C C . GLU A 1 223 ? -8.588 -4.403 4.547 1.00 93.19 223 GLU A C 1
ATOM 1847 O O . GLU A 1 223 ? -8.812 -5.605 4.497 1.00 93.19 223 GLU A O 1
ATOM 1852 N N . GLU A 1 224 ? -7.871 -3.778 3.613 1.00 92.56 224 GLU A N 1
ATOM 1853 C CA . GLU A 1 224 ? -7.168 -4.433 2.501 1.00 92.56 224 GLU A CA 1
ATOM 1854 C C . GLU A 1 224 ? -6.106 -5.409 3.021 1.00 92.56 224 GLU A C 1
ATOM 1856 O O . GLU A 1 224 ? -6.214 -6.605 2.751 1.00 92.56 224 GLU A O 1
ATOM 1861 N N . SER A 1 225 ? -5.187 -4.949 3.881 1.00 91.19 225 SER A N 1
ATOM 1862 C CA . SER A 1 225 ? -4.211 -5.807 4.570 1.00 91.19 225 SER A CA 1
ATOM 1863 C C . SER A 1 225 ? -4.895 -6.931 5.352 1.00 91.19 225 SER A C 1
ATOM 1865 O O . SER A 1 225 ? -4.481 -8.087 5.287 1.00 91.19 225 SER A O 1
ATOM 1867 N N . ARG A 1 226 ? -5.982 -6.614 6.073 1.00 91.06 226 ARG A N 1
ATOM 1868 C CA . ARG A 1 226 ? -6.729 -7.603 6.863 1.00 91.06 226 ARG A CA 1
ATOM 1869 C C . ARG A 1 226 ? -7.380 -8.674 5.986 1.00 91.06 226 ARG A C 1
ATOM 1871 O O . ARG A 1 226 ? -7.388 -9.833 6.385 1.00 91.06 226 ARG A O 1
ATOM 1878 N N . MET A 1 227 ? -7.908 -8.312 4.816 1.00 92.12 227 MET A N 1
ATOM 1879 C CA . MET A 1 227 ? -8.467 -9.273 3.859 1.00 92.12 227 MET A CA 1
ATOM 1880 C C . MET A 1 227 ? -7.372 -10.111 3.197 1.00 92.12 227 MET A C 1
ATOM 1882 O O . MET A 1 227 ? -7.546 -11.314 3.065 1.00 92.12 227 MET A O 1
ATOM 1886 N N . ILE A 1 228 ? -6.239 -9.513 2.835 1.00 91.19 228 ILE A N 1
ATOM 1887 C CA . ILE A 1 228 ? -5.126 -10.207 2.168 1.00 91.19 228 ILE A CA 1
ATOM 1888 C C . ILE A 1 228 ? -4.484 -11.256 3.081 1.00 91.19 228 ILE A C 1
ATOM 1890 O O . ILE A 1 228 ? -4.219 -12.367 2.632 1.00 91.19 228 ILE A O 1
ATOM 1894 N N . ILE A 1 229 ? -4.365 -10.965 4.381 1.00 90.19 229 ILE A N 1
ATOM 1895 C CA . ILE A 1 229 ? -3.984 -11.956 5.400 1.00 90.19 229 ILE A CA 1
ATOM 1896 C C . ILE A 1 229 ? -5.101 -12.998 5.610 1.00 90.19 229 ILE A C 1
ATOM 1898 O O . ILE A 1 229 ? -4.818 -14.185 5.728 1.00 90.19 229 ILE A O 1
ATOM 1902 N N . GLN A 1 230 ? -6.377 -12.589 5.640 1.00 91.00 230 GLN A N 1
ATOM 1903 C CA . GLN A 1 230 ? -7.515 -13.500 5.858 1.00 91.00 230 GLN A CA 1
ATOM 1904 C C . GLN A 1 230 ? -7.741 -14.493 4.696 1.00 91.00 230 GLN A C 1
ATOM 1906 O O . GLN A 1 230 ? -8.273 -15.578 4.928 1.00 91.00 230 GLN A O 1
ATOM 1911 N N . TYR A 1 231 ? -7.367 -14.125 3.469 1.00 89.12 231 TYR A N 1
ATOM 1912 C CA . TYR A 1 231 ? -7.510 -14.939 2.255 1.00 89.12 231 TYR A CA 1
ATOM 1913 C C . TYR A 1 231 ? -6.179 -15.499 1.722 1.00 89.12 231 TYR A C 1
ATOM 1915 O O . TYR A 1 231 ? -6.181 -16.154 0.684 1.00 89.12 231 TYR A O 1
ATOM 1923 N N . ASP A 1 232 ? -5.065 -15.235 2.412 1.00 90.50 232 ASP A N 1
ATOM 1924 C CA . ASP A 1 232 ? -3.703 -15.663 2.058 1.00 90.50 232 ASP A CA 1
ATOM 1925 C C . ASP A 1 232 ? -3.291 -15.371 0.596 1.00 90.50 232 ASP A C 1
ATOM 1927 O O . ASP A 1 232 ? -2.580 -16.139 -0.055 1.00 90.50 232 ASP A O 1
ATOM 1931 N N . THR A 1 233 ? -3.724 -14.230 0.045 1.00 90.19 233 THR A N 1
ATOM 1932 C CA . THR A 1 233 ? -3.485 -13.900 -1.376 1.00 90.19 233 THR A CA 1
ATOM 1933 C C . THR A 1 233 ? -2.061 -13.427 -1.683 1.00 90.19 233 THR A C 1
ATOM 1935 O O . THR A 1 233 ? -1.781 -13.042 -2.819 1.00 90.19 233 THR A O 1
ATOM 1938 N N . VAL A 1 234 ? -1.170 -13.474 -0.686 1.00 89.19 234 VAL A N 1
ATOM 1939 C CA . VAL A 1 234 ? 0.283 -13.310 -0.837 1.00 89.19 234 VAL A CA 1
ATOM 1940 C C . VAL A 1 234 ? 0.912 -14.645 -1.243 1.00 89.19 234 VAL A C 1
ATOM 1942 O O . VAL A 1 234 ? 1.467 -14.746 -2.331 1.00 89.19 234 VAL A O 1
ATOM 1945 N N . ASN A 1 235 ? 0.760 -15.696 -0.426 1.00 88.25 235 ASN A N 1
ATOM 1946 C CA . ASN A 1 235 ? 1.357 -17.008 -0.708 1.00 88.25 235 ASN A CA 1
ATOM 1947 C C . ASN A 1 235 ? 0.572 -17.797 -1.770 1.00 88.25 235 ASN A C 1
ATOM 1949 O O . ASN A 1 235 ? 1.161 -18.516 -2.573 1.00 88.25 235 ASN A O 1
ATOM 1953 N N . ASN A 1 236 ? -0.760 -17.666 -1.773 1.00 87.56 236 ASN A N 1
ATOM 1954 C CA . ASN A 1 236 ? -1.683 -18.457 -2.594 1.00 87.56 236 ASN A CA 1
ATOM 1955 C C . ASN A 1 236 ? -2.523 -17.592 -3.563 1.00 87.56 236 ASN A C 1
ATOM 1957 O O . ASN A 1 236 ? -3.596 -18.000 -4.016 1.00 87.56 236 ASN A O 1
ATOM 1961 N N . GLY A 1 237 ? -2.056 -16.383 -3.895 1.00 89.19 237 GLY A N 1
ATOM 1962 C CA . GLY A 1 237 ? -2.781 -15.438 -4.749 1.00 89.19 237 GLY A CA 1
ATOM 1963 C C . GLY A 1 237 ? -1.890 -14.611 -5.674 1.00 89.19 237 GLY A C 1
ATOM 1964 O O . GLY A 1 237 ? -0.890 -15.092 -6.198 1.00 89.19 237 GLY A O 1
ATOM 1965 N N . LEU A 1 238 ? -2.326 -13.379 -5.946 1.00 90.19 238 LEU A N 1
ATOM 1966 C CA . LEU A 1 238 ? -1.753 -12.476 -6.952 1.00 90.19 238 LEU A CA 1
ATOM 1967 C C . LEU A 1 238 ? -1.369 -11.099 -6.369 1.00 90.19 238 LEU A C 1
ATOM 1969 O O . LEU A 1 238 ? -1.158 -10.142 -7.122 1.00 90.19 238 LEU A O 1
ATOM 1973 N N . ASN A 1 239 ? -1.305 -10.973 -5.039 1.00 90.75 239 ASN A N 1
ATOM 1974 C CA . ASN A 1 239 ? -0.759 -9.803 -4.348 1.00 90.75 239 ASN A CA 1
ATOM 1975 C C . ASN A 1 239 ? 0.769 -9.944 -4.181 1.00 90.75 239 ASN A C 1
ATOM 1977 O O . ASN A 1 239 ? 1.286 -11.049 -4.088 1.00 90.75 239 ASN A O 1
ATOM 1981 N N . GLN A 1 240 ? 1.501 -8.825 -4.148 1.00 84.62 240 GLN A N 1
ATOM 1982 C CA . GLN A 1 240 ? 2.934 -8.816 -3.805 1.00 84.62 240 GLN A CA 1
ATOM 1983 C C . GLN A 1 240 ? 3.127 -8.755 -2.282 1.00 84.62 240 GLN A C 1
ATOM 1985 O O . GLN A 1 240 ? 2.258 -8.243 -1.578 1.00 84.62 240 GLN A O 1
ATOM 1990 N N . ASP A 1 241 ? 4.293 -9.180 -1.786 1.00 74.50 241 ASP A N 1
ATOM 1991 C CA . ASP A 1 241 ? 4.733 -8.981 -0.390 1.00 74.50 241 ASP A CA 1
ATOM 1992 C C . ASP A 1 241 ? 4.882 -7.503 0.013 1.00 74.50 241 ASP A C 1
ATOM 1994 O O . ASP A 1 241 ? 4.920 -7.154 1.194 1.00 74.50 241 ASP A O 1
ATOM 1998 N N . HIS A 1 242 ? 5.037 -6.615 -0.967 1.00 54.03 242 HIS A N 1
ATOM 1999 C CA . HIS A 1 242 ? 5.403 -5.226 -0.728 1.00 54.03 242 HIS A CA 1
ATOM 2000 C C . HIS A 1 242 ? 4.248 -4.415 -0.096 1.00 54.03 242 HIS A C 1
ATOM 2002 O O . HIS A 1 242 ? 3.092 -4.533 -0.487 1.00 54.03 242 HIS A O 1
ATOM 2008 N N . GLU A 1 243 ? 4.607 -3.548 0.861 1.00 50.38 243 GLU A N 1
ATOM 2009 C CA . GLU A 1 243 ? 3.764 -2.606 1.634 1.00 50.38 243 GLU A CA 1
ATOM 2010 C C . GLU A 1 243 ? 2.962 -3.114 2.861 1.00 50.38 243 GLU A C 1
ATOM 2012 O O . GLU A 1 243 ? 2.482 -2.272 3.627 1.00 50.38 243 GLU A O 1
ATOM 2017 N N . TRP A 1 244 ? 2.881 -4.417 3.174 1.00 50.97 244 TRP A N 1
ATOM 2018 C CA . TRP A 1 244 ? 2.088 -4.883 4.341 1.00 50.97 244 TRP A CA 1
ATOM 2019 C C . TRP A 1 244 ? 2.620 -4.434 5.711 1.00 50.97 244 TRP A C 1
ATOM 2021 O O . TRP A 1 244 ? 1.841 -4.185 6.633 1.00 50.97 244 TRP A O 1
ATOM 2031 N N . HIS A 1 245 ? 3.941 -4.301 5.852 1.00 45.59 245 HIS A N 1
ATOM 2032 C CA . HIS A 1 245 ? 4.603 -4.137 7.152 1.00 45.59 245 HIS A CA 1
ATOM 2033 C C . HIS A 1 245 ? 4.430 -2.761 7.824 1.00 45.59 245 HIS A C 1
ATOM 2035 O O . HIS A 1 245 ? 4.651 -2.652 9.026 1.00 45.59 245 HIS A O 1
ATOM 2041 N N . TYR A 1 246 ? 4.018 -1.717 7.097 1.00 45.53 246 TYR A N 1
ATOM 2042 C CA . TYR A 1 246 ? 4.014 -0.336 7.613 1.00 45.53 246 TYR A CA 1
ATOM 2043 C C . TYR A 1 246 ? 2.733 0.093 8.354 1.00 45.53 246 TYR A C 1
ATOM 2045 O O . TYR A 1 246 ? 2.661 1.228 8.819 1.00 45.53 246 TYR A O 1
ATOM 2053 N N . TRP A 1 247 ? 1.713 -0.772 8.457 1.00 45.00 247 TRP A N 1
ATOM 2054 C CA . TRP A 1 247 ? 0.361 -0.370 8.900 1.00 45.00 247 TRP A CA 1
ATOM 2055 C C . TRP A 1 247 ? -0.276 -1.274 9.974 1.00 45.00 247 TRP A C 1
ATOM 2057 O O . TRP A 1 247 ? -1.476 -1.160 10.235 1.00 45.00 247 TRP A O 1
ATOM 2067 N N . LEU A 1 248 ? 0.512 -2.170 10.582 1.00 39.19 248 LEU A N 1
ATOM 2068 C CA . LEU A 1 248 ? 0.101 -3.083 11.666 1.00 39.19 248 LEU A CA 1
ATOM 2069 C C . LEU A 1 248 ? 0.764 -2.762 13.026 1.00 39.19 248 LEU A C 1
ATOM 2071 O O . LEU A 1 248 ? 0.662 -3.560 13.959 1.00 39.19 248 LEU A O 1
ATOM 2075 N N . LEU A 1 249 ? 1.406 -1.593 13.130 1.00 34.00 249 LEU A N 1
ATOM 2076 C CA . LEU A 1 249 ? 1.977 -0.992 14.343 1.00 34.00 249 LEU A CA 1
ATOM 2077 C C . LEU A 1 249 ? 1.278 0.349 14.638 1.00 34.00 249 LEU A C 1
ATOM 2079 O O . LEU A 1 249 ? 1.104 0.654 15.839 1.00 34.00 249 LEU A O 1
#

Foldseek 3Di:
DVVVVVVVVVVVVVVVVVVVVVVVVVVVVVVVVVPPPVVVVVVVVVVVVVVVVVVVVVVVVVVVVVVVVVVVCVVVVNDDDPPPPPVPPDPDDDDDDDDDDDDDDDDDDDDDDDDDDDDDDDDDDDPPVVVVVVPPPDDPDPPPPPPPPVPDDDADDFDFDPDDQVVVVVVVLVCLVVLVDDFQSNVVCVVVVDDPVPDDDDDNDDDDADPVGDDPVLVRVVVRLVVCVVSVSDVRHGHDPPPSPPNPD

Radius of gyration: 33.37 Å; chains: 1; bounding box: 92×61×93 Å